Protein AF-A0A3B1IEX0-F1 (afdb_monomer)

Nearest PDB structures (foldseek):
  1eh8-assembly1_A  TM=8.949E-01  e=1.429E-18  Homo sapiens
  1eh6-assembly1_A  TM=8.979E-01  e=2.299E-18  Homo sapiens
  1qnt-assembly1_A  TM=9.014E-01  e=2.965E-17  Homo sapiens
  1yfh-assembly3_B  TM=9.107E-01  e=7.679E-17  Homo sapiens
  3kzz-assembly1_A  TM=9.268E-01  e=7.358E-16  Homo sapiens

Foldseek 3Di:
DDDDDDDDDDDDDDDDDDDDDDDDDPDDDQQWDWDWDDDPPFGKTWTWDQAPQAIWIWIDGLQATAATDHDPDDDPDDRDGDDPVPDHPLVVLVNVLVVQCRVAVPRNVVGDHRHYDHPVLVDPDLLNLLLVLQLPPAGQLAADELQRSCVSSPHSPCSVVSVVSLQVPRYDPSSPSLRYDHPVRHSDADNNRPCSVVSVVRNVSSVDDD

pLDDT: mean 78.56, std 24.95, range [24.88, 98.44]

Structure (mmCIF, N/CA/C/O backbone):
data_AF-A0A3B1IEX0-F1
#
_entry.id   AF-A0A3B1IEX0-F1
#
loop_
_atom_site.group_PDB
_atom_site.id
_atom_site.type_symbol
_atom_site.label_atom_id
_atom_site.label_alt_id
_atom_site.label_comp_id
_atom_site.label_asym_id
_atom_site.label_entity_id
_atom_site.label_seq_id
_atom_site.pdbx_PDB_ins_code
_atom_site.Cartn_x
_atom_site.Cartn_y
_atom_site.Cartn_z
_atom_site.occupancy
_atom_site.B_iso_or_equiv
_atom_site.auth_seq_id
_atom_site.auth_comp_id
_atom_site.auth_asym_id
_atom_site.auth_atom_id
_atom_site.pdbx_PDB_model_num
ATOM 1 N N . MET A 1 1 ? 23.930 23.375 29.263 1.00 31.75 1 MET A N 1
ATOM 2 C CA . MET A 1 1 ? 22.887 23.281 28.221 1.00 31.75 1 MET A CA 1
ATOM 3 C C . MET A 1 1 ? 22.389 21.846 28.199 1.00 31.75 1 MET A C 1
ATOM 5 O O . MET A 1 1 ? 23.217 20.955 28.101 1.00 31.75 1 MET A O 1
ATOM 9 N N . LEU A 1 2 ? 21.082 21.706 28.449 1.00 28.50 2 LEU A N 1
ATOM 10 C CA . LEU A 1 2 ? 20.190 20.539 28.593 1.00 28.50 2 LEU A CA 1
ATOM 11 C C . LEU A 1 2 ? 20.786 19.145 28.293 1.00 28.50 2 LEU A C 1
ATOM 13 O O . LEU A 1 2 ? 21.243 18.902 27.186 1.00 28.50 2 LEU A O 1
ATOM 17 N N . ALA A 1 3 ? 20.916 18.235 29.266 1.00 27.12 3 ALA A N 1
ATOM 18 C CA . ALA A 1 3 ? 19.904 17.511 30.068 1.00 27.12 3 ALA A CA 1
ATOM 19 C C . ALA A 1 3 ? 19.643 16.100 29.499 1.00 27.12 3 ALA A C 1
ATOM 21 O O . ALA A 1 3 ? 18.707 15.864 28.743 1.00 27.12 3 ALA A O 1
ATOM 22 N N . ALA A 1 4 ? 20.504 15.162 29.904 1.00 29.94 4 ALA A N 1
ATOM 23 C CA . ALA A 1 4 ? 20.232 13.732 29.884 1.00 29.94 4 ALA A CA 1
ATOM 24 C C . ALA A 1 4 ? 19.231 13.412 31.005 1.00 29.94 4 ALA A C 1
ATOM 26 O O . ALA A 1 4 ? 19.490 13.739 32.163 1.00 29.94 4 ALA A O 1
ATOM 27 N N . LEU A 1 5 ? 18.103 12.783 30.677 1.00 28.78 5 LEU A N 1
ATOM 28 C CA . LEU A 1 5 ? 17.151 12.285 31.669 1.00 28.78 5 LEU A CA 1
ATOM 29 C C . LEU A 1 5 ? 17.136 10.758 31.626 1.00 28.78 5 LEU A C 1
ATOM 31 O O . LEU A 1 5 ? 16.578 10.121 30.737 1.00 28.78 5 LEU A O 1
ATOM 35 N N . VAL A 1 6 ? 17.841 10.213 32.612 1.00 27.33 6 VAL A N 1
ATOM 36 C CA . VAL A 1 6 ? 17.872 8.816 33.030 1.00 27.33 6 VAL A CA 1
ATOM 37 C C . VAL A 1 6 ? 16.499 8.451 33.601 1.00 27.33 6 VAL A C 1
ATOM 39 O O . VAL A 1 6 ? 15.992 9.132 34.489 1.00 27.33 6 VAL A O 1
ATOM 42 N N . CYS A 1 7 ? 15.900 7.370 33.100 1.00 24.88 7 CYS A N 1
ATOM 43 C CA . CYS A 1 7 ? 14.687 6.777 33.660 1.00 24.88 7 CYS A CA 1
ATOM 44 C C . CYS A 1 7 ? 15.033 5.975 34.923 1.00 24.88 7 CYS A C 1
ATOM 46 O O . CYS A 1 7 ? 15.632 4.905 34.835 1.00 24.88 7 CYS A O 1
ATOM 48 N N . GLN A 1 8 ? 14.628 6.466 36.094 1.00 30.34 8 GLN A N 1
ATOM 49 C CA . GLN A 1 8 ? 14.657 5.718 37.351 1.00 30.34 8 GLN A CA 1
ATOM 50 C C . GLN A 1 8 ? 13.454 6.134 38.202 1.00 30.34 8 GLN A C 1
ATOM 52 O O . GLN A 1 8 ? 13.322 7.325 38.440 1.00 30.34 8 GLN A O 1
ATOM 57 N N . PHE A 1 9 ? 12.614 5.176 38.629 1.00 28.66 9 PHE A N 1
ATOM 58 C CA . PHE A 1 9 ? 11.658 5.185 39.770 1.00 28.66 9 PHE A CA 1
ATOM 59 C C . PHE A 1 9 ? 10.590 4.085 39.516 1.00 28.66 9 PHE A C 1
ATOM 61 O O . PHE A 1 9 ? 10.244 3.871 38.363 1.00 28.66 9 PHE A O 1
ATOM 68 N N . LEU A 1 10 ? 10.002 3.311 40.443 1.00 30.64 10 LEU A N 1
ATOM 69 C CA . LEU A 1 10 ? 10.135 3.003 41.878 1.00 30.64 10 LEU A CA 1
ATOM 70 C C . LEU A 1 10 ? 9.585 1.575 42.096 1.00 30.64 10 LEU A C 1
ATOM 72 O O . LEU A 1 10 ? 8.762 1.096 41.322 1.00 30.64 10 LEU A O 1
ATOM 76 N N . LYS A 1 11 ? 10.028 0.921 43.176 1.00 29.75 11 LYS A N 1
ATOM 77 C CA . LYS A 1 11 ? 9.471 -0.331 43.720 1.00 29.75 11 LYS A CA 1
ATOM 78 C C . LYS A 1 11 ? 8.223 -0.056 44.574 1.00 29.75 11 LYS A C 1
ATOM 80 O O . LYS A 1 11 ? 8.169 1.002 45.197 1.00 29.75 11 LYS A O 1
ATOM 85 N N . ASN A 1 12 ? 7.351 -1.073 44.655 1.00 27.05 12 ASN A N 1
ATOM 86 C CA . ASN A 1 12 ? 6.306 -1.414 45.656 1.00 27.05 12 ASN A CA 1
ATOM 87 C C . ASN A 1 12 ? 4.942 -1.604 44.959 1.00 27.05 12 ASN A C 1
ATOM 89 O O . ASN A 1 12 ? 4.593 -0.770 44.137 1.00 27.05 12 ASN A O 1
ATOM 93 N N . THR A 1 13 ? 4.090 -2.610 45.185 1.00 29.64 13 THR A N 1
ATOM 94 C CA . THR A 1 13 ? 4.026 -3.827 46.027 1.00 29.64 13 THR A CA 1
ATOM 95 C C . THR A 1 13 ? 2.806 -4.648 45.539 1.00 29.64 13 THR A C 1
ATOM 97 O O . THR A 1 13 ? 1.916 -4.095 44.898 1.00 29.64 13 THR A O 1
ATOM 100 N N . ASP A 1 14 ? 2.803 -5.944 45.857 1.00 28.66 14 ASP A N 1
ATOM 101 C CA . ASP A 1 14 ? 1.796 -7.016 45.696 1.00 28.66 14 ASP A CA 1
ATOM 102 C C . ASP A 1 14 ? 0.290 -6.676 45.600 1.00 28.66 14 ASP A C 1
ATOM 104 O O . ASP A 1 14 ? -0.224 -5.861 46.360 1.00 28.66 14 ASP A O 1
ATOM 108 N N . HIS A 1 15 ? -0.458 -7.423 44.767 1.00 29.58 15 HIS A N 1
ATOM 109 C CA . HIS A 1 15 ? -1.357 -8.510 45.213 1.00 29.58 15 HIS A CA 1
ATOM 110 C C . HIS A 1 15 ? -2.166 -9.155 44.058 1.00 29.58 15 HIS A C 1
ATOM 112 O O . HIS A 1 15 ? -2.434 -8.582 43.009 1.00 29.58 15 HIS A O 1
ATOM 118 N N . THR A 1 16 ? -2.510 -10.413 44.318 1.00 29.70 16 THR A N 1
ATOM 119 C CA . THR A 1 16 ? -3.162 -11.491 43.553 1.00 29.70 16 THR A CA 1
ATOM 120 C C . THR A 1 16 ? -4.635 -11.300 43.136 1.00 29.70 16 THR A C 1
ATOM 122 O O . THR A 1 16 ? -5.356 -10.590 43.826 1.00 29.70 16 THR A O 1
ATOM 125 N N . LEU A 1 17 ? -5.074 -12.125 42.153 1.00 27.66 17 LEU A N 1
ATOM 126 C CA . LEU A 1 17 ? -6.422 -12.713 41.856 1.00 27.66 17 LEU A CA 1
ATOM 127 C C . LEU A 1 17 ? -6.921 -12.364 40.432 1.00 27.66 17 LEU A C 1
ATOM 129 O O . LEU A 1 17 ? -7.027 -11.201 40.081 1.00 27.66 17 LEU A O 1
ATOM 133 N N . SER A 1 18 ? -7.053 -13.304 39.485 1.00 25.72 18 SER A N 1
ATOM 134 C CA . SER A 1 18 ? -7.977 -14.455 39.330 1.00 25.72 18 SER A CA 1
ATOM 135 C C . SER A 1 18 ? -9.178 -14.168 38.403 1.00 25.72 18 SER A C 1
ATOM 137 O O . SER A 1 18 ? -10.133 -13.501 38.775 1.00 25.72 18 SER A O 1
ATOM 139 N N . SER A 1 19 ? -9.089 -14.776 37.214 1.00 30.00 19 SER A N 1
ATOM 140 C CA . SER A 1 19 ? -10.105 -15.429 36.365 1.00 30.00 19 SER A CA 1
ATOM 141 C C . SER A 1 19 ? -11.381 -14.725 35.844 1.00 30.00 19 SER A C 1
ATOM 143 O O . SER A 1 19 ? -12.201 -14.177 36.574 1.00 30.00 19 SER A O 1
ATOM 145 N N . SER A 1 20 ? -11.613 -15.027 34.557 1.00 31.25 20 SER A N 1
ATOM 146 C CA . SER A 1 20 ? -12.881 -15.143 33.814 1.00 31.25 20 SER A CA 1
ATOM 147 C C . SER A 1 20 ? -13.538 -13.863 33.279 1.00 31.25 20 SER A C 1
ATOM 149 O O . SER A 1 20 ? -13.978 -13.003 34.035 1.00 31.25 20 SER A O 1
ATOM 151 N N . ARG A 1 21 ? -13.664 -13.786 31.942 1.00 29.80 21 ARG A N 1
ATOM 152 C CA . ARG A 1 21 ? -14.764 -13.120 31.219 1.00 29.80 21 ARG A CA 1
ATOM 153 C C . ARG A 1 21 ? -14.783 -13.540 29.742 1.00 29.80 21 ARG A C 1
ATOM 155 O O . ARG A 1 21 ? -13.765 -13.531 29.060 1.00 29.80 21 ARG A O 1
ATOM 162 N N . SER A 1 22 ? -15.969 -13.942 29.306 1.00 30.00 22 SER A N 1
ATOM 163 C CA . SER A 1 22 ? -16.414 -14.239 27.939 1.00 30.00 22 SER A CA 1
ATOM 164 C C . SER A 1 22 ? -16.315 -13.024 26.993 1.00 30.00 22 SER A C 1
ATOM 166 O O . SER A 1 22 ? -16.325 -11.892 27.482 1.00 30.00 22 SER A O 1
ATOM 168 N N . PRO A 1 23 ? -16.275 -13.214 25.657 1.00 32.56 23 PRO A N 1
ATOM 169 C CA . PRO A 1 23 ? -16.098 -12.114 24.709 1.00 32.56 23 PRO A CA 1
ATOM 170 C C . PRO A 1 23 ? -17.397 -11.314 24.515 1.00 32.56 23 PRO A C 1
ATOM 172 O O . PRO A 1 23 ? -18.461 -11.884 24.280 1.00 32.56 23 PRO A O 1
ATOM 175 N N . LEU A 1 24 ? -17.295 -9.986 24.605 1.00 32.41 24 LEU A N 1
ATOM 176 C CA . LEU A 1 24 ? -18.340 -9.014 24.262 1.00 32.41 24 LEU A CA 1
ATOM 177 C C . LEU A 1 24 ? -17.936 -8.231 22.992 1.00 32.41 24 LEU A C 1
ATOM 179 O O . LEU A 1 24 ? -16.750 -8.204 22.656 1.00 32.41 24 LEU A O 1
ATOM 183 N N . PRO A 1 25 ? -18.904 -7.653 22.251 1.00 33.12 25 PRO A N 1
ATOM 184 C CA . PRO A 1 25 ? -18.727 -7.224 20.864 1.00 33.12 25 PRO A CA 1
ATOM 185 C C . PRO A 1 25 ? -17.846 -5.974 20.717 1.00 33.12 25 PRO A C 1
ATOM 187 O O . PRO A 1 25 ? -17.767 -5.134 21.610 1.00 33.12 25 PRO A O 1
ATOM 190 N N . TYR A 1 26 ? -17.199 -5.868 19.553 1.00 38.94 26 TYR A N 1
ATOM 191 C CA . TYR A 1 26 ? -16.315 -4.785 19.106 1.00 38.94 26 TYR A CA 1
ATOM 192 C C . TYR A 1 26 ? -17.008 -3.405 19.102 1.00 38.94 26 TYR A C 1
ATOM 194 O O . TYR A 1 26 ? -17.411 -2.896 18.063 1.00 38.94 26 TYR A O 1
ATOM 202 N N . THR A 1 27 ? -17.112 -2.769 20.264 1.00 34.06 27 THR A N 1
ATOM 203 C CA . THR A 1 27 ? -17.303 -1.318 20.408 1.00 34.06 27 THR A CA 1
ATOM 204 C C . THR A 1 27 ? -16.508 -0.857 21.626 1.00 34.06 27 THR A C 1
ATOM 206 O O . THR A 1 27 ? -17.061 -0.607 22.694 1.00 34.06 27 THR A O 1
ATOM 209 N N . SER A 1 28 ? -15.183 -0.806 21.500 1.00 35.88 28 SER A N 1
ATOM 210 C CA . SER A 1 28 ? -14.316 -0.197 22.509 1.00 35.88 28 SER A CA 1
ATOM 211 C C . SER A 1 28 ? -13.626 0.991 21.865 1.00 35.88 28 SER A C 1
ATOM 213 O O . SER A 1 28 ? -12.847 0.819 20.932 1.00 35.88 28 SER A O 1
ATOM 215 N N . VAL A 1 29 ? -13.938 2.183 22.369 1.00 37.53 29 VAL A N 1
ATOM 216 C CA . VAL A 1 29 ? -13.236 3.437 22.083 1.00 37.53 29 VAL A CA 1
ATOM 217 C C . VAL A 1 29 ? -11.733 3.173 22.203 1.00 37.53 29 VAL A C 1
ATOM 219 O O . VAL A 1 29 ? -11.269 2.671 23.229 1.00 37.53 29 VAL A O 1
ATOM 222 N N . ALA A 1 30 ? -10.990 3.401 21.119 1.00 39.12 30 ALA A N 1
ATOM 223 C CA . ALA A 1 30 ? -9.555 3.167 21.087 1.00 39.12 30 ALA A CA 1
ATOM 224 C C . ALA A 1 30 ? -8.882 4.178 22.021 1.00 39.12 30 ALA A C 1
ATOM 226 O O . ALA A 1 30 ? -8.871 5.370 21.744 1.00 39.12 30 ALA A O 1
ATOM 227 N N . CYS A 1 31 ? -8.344 3.712 23.145 1.00 36.91 31 CYS A N 1
ATOM 228 C CA . CYS A 1 31 ? -7.490 4.537 23.985 1.00 36.91 31 CYS A CA 1
ATOM 229 C C . CYS A 1 31 ? -6.143 4.680 23.261 1.00 36.91 31 CYS A C 1
ATOM 231 O O . CYS A 1 31 ? -5.366 3.726 23.195 1.00 36.91 31 CYS A O 1
ATOM 233 N N . VAL A 1 32 ? -5.916 5.833 22.632 1.00 49.34 32 VAL A N 1
ATOM 234 C CA . VAL A 1 32 ? -4.711 6.100 21.844 1.00 49.34 32 VAL A CA 1
ATOM 235 C C . VAL A 1 32 ? -3.578 6.504 22.787 1.00 49.34 32 VAL A C 1
ATOM 237 O O . VAL A 1 32 ? -3.646 7.531 23.450 1.00 49.34 32 VAL A O 1
ATOM 240 N N . CYS A 1 33 ? -2.523 5.692 22.856 1.00 50.81 33 CYS A N 1
ATOM 241 C CA . CYS A 1 33 ? -1.266 6.083 23.492 1.00 50.81 33 CYS A CA 1
ATOM 242 C C . CYS A 1 33 ? -0.388 6.756 22.434 1.00 50.81 33 CYS A C 1
ATOM 244 O O . CYS A 1 33 ? 0.003 6.098 21.471 1.00 50.81 33 CYS A O 1
ATOM 246 N N . VAL A 1 34 ? -0.068 8.039 22.616 1.00 57.69 34 VAL A N 1
ATOM 247 C CA . VAL A 1 34 ? 0.797 8.799 21.704 1.00 57.69 34 VAL A CA 1
ATOM 248 C C . VAL A 1 34 ? 2.226 8.817 22.236 1.00 57.69 34 VAL A C 1
ATOM 250 O O . VAL A 1 34 ? 2.502 9.409 23.277 1.00 57.69 34 VAL A O 1
ATOM 253 N N . CYS A 1 35 ? 3.158 8.186 21.522 1.00 63.69 35 CYS A N 1
ATOM 254 C CA . CYS A 1 35 ? 4.591 8.378 21.767 1.00 63.69 35 CYS A CA 1
ATOM 255 C C . CYS A 1 35 ? 5.113 9.498 20.866 1.00 63.69 35 CYS A C 1
ATOM 257 O O . CYS A 1 35 ? 4.786 9.505 19.682 1.00 63.69 35 CYS A O 1
ATOM 259 N N . VAL A 1 36 ? 5.930 10.408 21.406 1.00 59.09 36 VAL A N 1
ATOM 260 C CA . VAL A 1 36 ? 6.551 11.492 20.635 1.00 59.09 36 VAL A CA 1
ATOM 261 C C . VAL A 1 36 ? 8.046 11.229 20.455 1.00 59.09 36 VAL A C 1
ATOM 263 O O . VAL A 1 36 ? 8.768 11.060 21.436 1.00 59.09 36 VAL A O 1
ATOM 266 N N . CYS A 1 37 ? 8.520 11.214 19.210 1.00 58.62 37 CYS A N 1
ATOM 267 C CA . CYS A 1 37 ? 9.934 11.073 18.853 1.00 58.62 37 CYS A CA 1
ATOM 268 C C . CYS A 1 37 ? 10.366 12.220 17.929 1.00 58.62 37 CYS A C 1
ATOM 270 O O . CYS A 1 37 ? 9.625 12.615 17.034 1.00 58.62 37 CYS A O 1
ATOM 272 N N . VAL A 1 38 ? 11.581 12.741 18.109 1.00 55.16 38 VAL A N 1
ATOM 273 C CA . VAL A 1 38 ? 12.128 13.805 17.253 1.00 55.16 38 VAL A CA 1
ATOM 274 C C . VAL A 1 38 ? 13.145 13.198 16.291 1.00 55.16 38 VAL A C 1
ATOM 276 O O . VAL A 1 38 ? 14.195 12.720 16.717 1.00 55.16 38 VAL A O 1
ATOM 279 N N . SER A 1 39 ? 12.849 13.223 14.991 1.00 60.53 39 SER A N 1
ATOM 280 C CA . SER A 1 39 ? 13.801 12.867 13.931 1.00 60.53 39 SER A CA 1
ATOM 281 C C . SER A 1 39 ? 13.998 14.0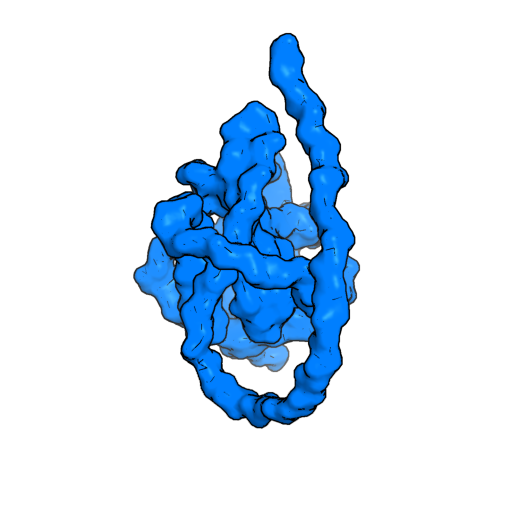72 13.019 1.00 60.53 39 SER A C 1
ATOM 283 O O . SER A 1 39 ? 13.021 14.486 12.406 1.00 60.53 39 SER A O 1
ATOM 285 N N . SER A 1 40 ? 15.226 14.608 12.988 1.00 65.06 40 SER A N 1
ATOM 286 C CA . SER A 1 40 ? 15.811 15.751 12.240 1.00 65.06 40 SER A CA 1
ATOM 287 C C . SER A 1 40 ? 14.947 16.959 11.812 1.00 65.06 40 SER A C 1
ATOM 289 O O . SER A 1 40 ? 15.457 18.066 11.896 1.00 65.06 40 SER A O 1
ATOM 291 N N . GLU A 1 41 ? 13.683 16.816 11.407 1.00 76.44 41 GLU A N 1
ATOM 292 C CA . GLU A 1 41 ? 12.761 17.903 11.020 1.00 76.44 41 GLU A CA 1
ATOM 293 C C . GLU A 1 41 ? 11.274 17.614 11.334 1.00 76.44 41 GLU A C 1
ATOM 295 O O . GLU A 1 41 ? 10.395 18.360 10.907 1.00 76.44 41 GLU A O 1
ATOM 300 N N . CYS A 1 42 ? 10.954 16.520 12.033 1.00 85.12 42 CYS A N 1
ATOM 301 C CA . CYS A 1 42 ? 9.577 16.125 12.347 1.00 85.12 42 CYS A CA 1
ATOM 302 C C . CYS A 1 42 ? 9.411 15.780 13.825 1.00 85.12 42 CYS A C 1
ATOM 304 O O . CYS A 1 42 ? 10.240 15.072 14.408 1.00 85.12 42 CYS A O 1
ATOM 306 N N . VAL A 1 43 ? 8.294 16.233 14.397 1.00 86.94 43 VAL A N 1
ATOM 307 C CA . VAL A 1 43 ? 7.788 15.756 15.686 1.00 86.94 43 VAL A CA 1
ATOM 308 C C . VAL A 1 43 ? 6.848 14.595 15.390 1.00 86.94 43 VAL A C 1
ATOM 310 O O . VAL A 1 43 ? 5.682 14.788 15.042 1.00 86.94 43 VAL A O 1
ATOM 313 N N . LEU A 1 44 ? 7.396 13.384 15.453 1.00 87.25 44 LEU A N 1
ATOM 314 C CA . LEU A 1 44 ? 6.652 12.172 15.150 1.00 87.25 44 LEU A CA 1
ATOM 315 C C . LEU A 1 44 ? 5.784 11.782 16.328 1.00 87.25 44 LEU A C 1
ATOM 317 O O . LEU A 1 44 ? 6.278 11.672 17.445 1.00 87.25 44 LEU A O 1
ATOM 321 N N . GLN A 1 45 ? 4.524 11.505 16.046 1.00 89.69 45 GLN A N 1
ATOM 322 C CA . GLN A 1 45 ? 3.601 10.822 16.928 1.00 89.69 45 GLN A CA 1
ATOM 323 C C . GLN A 1 45 ? 3.429 9.379 16.471 1.00 89.69 45 GLN A C 1
ATOM 325 O O . GLN A 1 45 ? 3.393 9.111 15.270 1.00 89.69 45 GLN A O 1
ATOM 330 N N . CYS A 1 46 ? 3.295 8.459 17.422 1.00 89.00 46 CYS A N 1
ATOM 331 C CA . CYS A 1 46 ? 2.982 7.059 17.151 1.00 89.00 46 CYS A CA 1
ATOM 332 C C . CYS A 1 46 ? 1.643 6.676 17.774 1.00 89.00 46 CYS A C 1
ATOM 334 O O . CYS A 1 46 ? 1.400 7.020 18.925 1.00 89.00 46 CYS A O 1
ATOM 336 N N . VAL A 1 47 ? 0.813 5.940 17.035 1.00 88.62 47 VAL A N 1
ATOM 337 C CA . VAL A 1 47 ? -0.521 5.498 17.454 1.00 88.62 47 VAL A CA 1
ATOM 338 C C . VAL A 1 47 ? -0.680 4.002 17.162 1.00 88.62 47 VAL A C 1
ATOM 340 O O . VAL A 1 47 ? -0.601 3.612 15.993 1.00 88.62 47 VAL A O 1
ATOM 343 N N . PRO A 1 48 ? -0.926 3.153 18.176 1.00 90.94 48 PRO A N 1
ATOM 344 C CA . PRO A 1 48 ? -1.312 1.767 17.953 1.00 90.94 48 PRO A CA 1
ATOM 345 C C . PRO A 1 48 ? -2.790 1.674 17.541 1.00 90.94 48 PRO A C 1
ATOM 347 O O . PRO A 1 48 ? -3.649 2.357 18.100 1.00 90.94 48 PRO A O 1
ATOM 350 N N . LEU A 1 49 ? -3.106 0.787 16.601 1.00 89.50 49 LEU A N 1
ATOM 351 C CA . LEU A 1 49 ? -4.467 0.507 16.145 1.00 89.50 49 LEU A CA 1
ATOM 352 C C . LEU A 1 49 ? -4.683 -1.003 16.014 1.00 89.50 49 LEU A C 1
ATOM 354 O O . LEU A 1 49 ? -4.021 -1.670 15.226 1.00 89.50 49 LEU A O 1
ATOM 358 N N . GLN A 1 50 ? -5.651 -1.546 16.749 1.00 91.06 50 GLN A N 1
ATOM 359 C CA . GLN A 1 50 ? -6.043 -2.950 16.604 1.00 91.06 50 GLN A CA 1
ATOM 360 C C . GLN A 1 50 ? -6.784 -3.176 15.282 1.00 91.06 50 GLN A C 1
ATOM 362 O O . GLN A 1 50 ? -7.637 -2.373 14.899 1.00 91.06 50 GLN A O 1
ATOM 367 N N . SER A 1 51 ? -6.488 -4.283 14.599 1.00 90.50 51 SER A N 1
ATOM 368 C CA . SER A 1 51 ? -7.114 -4.630 13.322 1.00 90.50 51 SER A CA 1
ATOM 369 C C . SER A 1 51 ? -7.259 -6.149 13.136 1.00 90.50 51 SER A C 1
ATOM 371 O O . SER A 1 51 ? -6.609 -6.921 13.846 1.00 90.50 51 SER A O 1
ATOM 373 N N . PRO A 1 52 ? -8.057 -6.610 12.152 1.00 92.38 52 PRO A N 1
ATOM 374 C CA . PRO A 1 52 ? -8.165 -8.032 11.816 1.00 92.38 52 PRO A CA 1
ATOM 375 C C . PRO A 1 52 ? -6.850 -8.708 11.392 1.00 92.38 52 PRO A C 1
ATOM 377 O O . PRO A 1 52 ? -6.776 -9.933 11.390 1.00 92.38 52 PRO A O 1
ATOM 380 N N . ILE A 1 53 ? -5.819 -7.935 11.030 1.00 92.25 53 ILE A N 1
ATOM 381 C CA . ILE A 1 53 ? -4.516 -8.449 10.573 1.00 92.25 53 ILE A CA 1
ATOM 382 C C . ILE A 1 53 ? -3.400 -8.285 11.617 1.00 92.25 53 ILE A C 1
ATOM 384 O O . ILE A 1 53 ? -2.221 -8.378 11.276 1.00 92.25 53 ILE A O 1
ATOM 388 N N . GLY A 1 54 ? -3.768 -8.033 12.875 1.00 89.50 54 GLY A N 1
ATOM 389 C CA . GLY A 1 54 ? -2.847 -7.733 13.970 1.00 89.50 54 GLY A CA 1
ATOM 390 C C . GLY A 1 54 ? -2.883 -6.262 14.376 1.00 89.50 54 GLY A C 1
ATOM 391 O O . GLY A 1 54 ? -3.737 -5.488 13.933 1.00 89.50 54 GLY A O 1
ATOM 392 N N . GLU A 1 55 ? -1.958 -5.870 15.241 1.00 91.94 55 GLU A N 1
ATOM 393 C CA . GLU A 1 55 ? -1.823 -4.476 15.645 1.00 91.94 55 GLU A CA 1
ATOM 394 C C . GLU A 1 55 ? -1.073 -3.693 14.558 1.00 91.94 55 GLU A C 1
ATOM 396 O O . GLU A 1 55 ? -0.096 -4.156 13.969 1.00 91.94 55 GLU A O 1
ATOM 401 N N . LEU A 1 56 ? -1.563 -2.496 14.259 1.00 93.25 56 LEU A N 1
ATOM 402 C CA . LEU A 1 56 ? -0.927 -1.548 13.362 1.00 93.25 56 LEU A CA 1
ATOM 403 C C . LEU A 1 56 ? -0.270 -0.460 14.202 1.00 93.25 56 LEU A C 1
ATOM 405 O O . LEU A 1 56 ? -0.942 0.247 14.943 1.00 93.25 56 LEU A O 1
ATOM 409 N N . GLN A 1 57 ? 1.036 -0.303 14.059 1.00 94.56 57 GLN A N 1
ATOM 410 C CA . GLN A 1 57 ? 1.792 0.803 14.629 1.00 94.56 57 GLN A CA 1
ATOM 411 C C . GLN A 1 57 ? 1.893 1.904 13.575 1.00 94.56 57 GLN A C 1
ATOM 413 O O . GLN A 1 57 ? 2.624 1.770 12.588 1.00 94.56 57 GLN A O 1
ATOM 418 N N . LEU A 1 58 ? 1.108 2.962 13.758 1.00 94.69 58 LEU A N 1
ATOM 419 C CA . LEU A 1 58 ? 1.076 4.128 12.882 1.00 94.69 58 LEU A CA 1
ATOM 4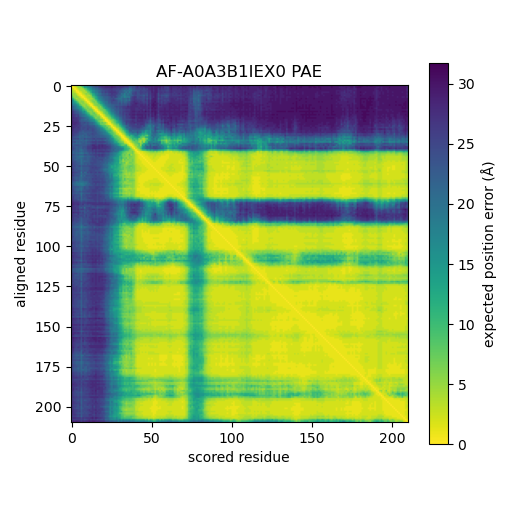20 C C . LEU A 1 58 ? 2.076 5.155 13.402 1.00 94.69 58 LEU A C 1
ATOM 422 O O . LEU A 1 58 ? 2.133 5.377 14.607 1.00 94.69 58 LEU A O 1
ATOM 426 N N . SER A 1 59 ? 2.825 5.814 12.521 1.00 94.50 59 SER A N 1
ATOM 427 C CA . SER A 1 59 ? 3.594 7.006 12.885 1.00 94.50 59 SER A CA 1
ATOM 428 C C . SER A 1 59 ? 3.403 8.126 11.874 1.00 94.50 59 SER A C 1
ATOM 430 O O . SER A 1 59 ? 3.191 7.864 10.687 1.00 94.50 59 SER A O 1
ATOM 432 N N . GLY A 1 60 ? 3.458 9.375 12.324 1.00 93.88 60 GLY A N 1
ATOM 433 C CA . GLY A 1 60 ? 3.228 10.545 11.481 1.00 93.88 60 GLY A CA 1
ATOM 434 C C . GLY A 1 60 ? 3.662 11.842 12.146 1.00 93.88 60 GLY A C 1
ATOM 435 O O . GLY A 1 60 ? 3.934 11.854 13.342 1.00 93.88 60 GLY A O 1
ATOM 436 N N . CYS A 1 61 ? 3.759 12.902 11.351 1.00 92.12 61 CYS A N 1
ATOM 437 C CA . CYS A 1 61 ? 3.939 14.276 11.813 1.00 92.12 61 CYS A CA 1
ATOM 438 C C . CYS A 1 61 ? 2.766 15.148 11.324 1.00 92.12 61 CYS A C 1
ATOM 440 O O . CYS A 1 61 ? 1.848 14.677 10.644 1.00 92.12 61 CYS A O 1
ATOM 442 N N . GLU A 1 62 ? 2.817 16.448 11.603 1.00 92.62 62 GLU A N 1
ATOM 443 C CA . GLU A 1 62 ? 1.832 17.427 11.143 1.00 92.62 62 GLU A CA 1
ATOM 444 C C . GLU A 1 62 ? 1.689 17.500 9.613 1.00 92.62 62 GLU A C 1
ATOM 446 O O . GLU A 1 62 ? 0.649 17.929 9.115 1.00 92.62 62 GLU A O 1
ATOM 451 N N . LYS A 1 63 ? 2.709 17.062 8.863 1.00 94.06 63 LYS A N 1
ATOM 452 C CA . LYS A 1 63 ? 2.709 17.042 7.393 1.00 94.06 63 LYS A CA 1
ATOM 453 C C . LYS A 1 63 ? 2.083 15.774 6.804 1.00 94.06 63 LYS A C 1
ATOM 455 O O . LYS A 1 63 ? 1.716 15.782 5.630 1.00 94.06 63 LYS A O 1
ATOM 460 N N . GLY A 1 64 ? 1.985 14.682 7.566 1.00 95.25 64 GLY A N 1
ATOM 461 C CA . GLY A 1 64 ? 1.470 13.415 7.048 1.00 95.25 64 GLY A CA 1
ATOM 462 C C . GLY A 1 64 ? 1.910 12.166 7.804 1.00 95.25 64 GLY A C 1
ATOM 463 O O . GLY A 1 64 ? 2.733 12.196 8.718 1.00 95.25 64 GLY A O 1
ATOM 464 N N . VAL A 1 65 ? 1.367 11.030 7.373 1.00 96.69 65 VAL A N 1
ATOM 465 C CA . VAL A 1 65 ? 1.721 9.693 7.861 1.00 96.69 65 VAL A CA 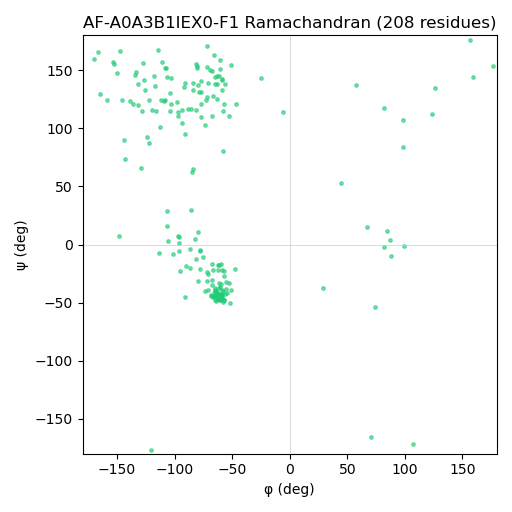1
ATOM 466 C C . VAL A 1 65 ? 3.107 9.312 7.343 1.00 96.69 65 VAL A C 1
ATOM 468 O O . VAL A 1 65 ? 3.358 9.337 6.138 1.00 96.69 65 VAL A O 1
ATOM 471 N N . HIS A 1 66 ? 3.989 8.915 8.255 1.00 95.69 66 HIS A N 1
ATOM 472 C CA . HIS A 1 66 ? 5.339 8.448 7.958 1.00 95.69 66 HIS A CA 1
ATOM 473 C C . HIS A 1 66 ? 5.391 6.939 7.750 1.00 95.69 66 HIS A C 1
ATOM 475 O O . HIS A 1 66 ? 6.057 6.478 6.819 1.00 95.69 66 HIS A O 1
ATOM 481 N N . SER A 1 67 ? 4.735 6.154 8.607 1.00 95.75 67 SER A N 1
ATOM 482 C CA . SER A 1 67 ? 4.768 4.697 8.484 1.00 95.75 67 SER A CA 1
ATOM 483 C C . SER A 1 67 ? 3.540 3.995 9.053 1.00 95.75 67 SER A C 1
ATOM 485 O O . SER A 1 67 ? 2.863 4.503 9.944 1.00 95.75 67 SER A O 1
ATOM 487 N N . ILE A 1 68 ? 3.284 2.797 8.527 1.00 96.06 68 ILE A N 1
ATOM 488 C CA . ILE A 1 68 ? 2.333 1.819 9.058 1.00 96.06 68 ILE A CA 1
ATOM 489 C C . ILE A 1 68 ? 3.089 0.500 9.180 1.00 96.06 68 ILE A C 1
ATOM 491 O O . ILE A 1 68 ? 3.512 -0.081 8.181 1.00 96.06 68 ILE A O 1
ATOM 495 N N . THR A 1 69 ? 3.268 0.012 10.400 1.00 94.38 69 THR A N 1
ATOM 496 C CA . THR A 1 69 ? 3.921 -1.279 10.645 1.00 94.38 69 THR A CA 1
ATOM 497 C C . THR A 1 69 ? 2.903 -2.265 11.184 1.00 94.38 69 THR A C 1
ATOM 499 O O . THR A 1 69 ? 2.262 -1.996 12.190 1.00 94.38 69 THR A O 1
ATOM 502 N N . ILE A 1 70 ? 2.762 -3.413 10.524 1.00 91.69 70 ILE A N 1
ATOM 503 C CA . ILE A 1 70 ? 1.918 -4.509 11.007 1.00 91.69 70 ILE A CA 1
ATOM 504 C C . ILE A 1 70 ? 2.758 -5.346 11.975 1.00 91.69 70 ILE A C 1
ATOM 506 O O . ILE A 1 70 ? 3.770 -5.926 11.565 1.00 91.69 70 ILE A O 1
ATOM 510 N N . THR A 1 71 ? 2.359 -5.406 13.242 1.00 84.44 71 THR A N 1
ATOM 511 C CA . THR A 1 71 ? 2.991 -6.228 14.276 1.00 84.44 71 THR A CA 1
ATOM 512 C C . THR A 1 71 ? 2.136 -7.464 14.553 1.00 84.44 71 THR A C 1
ATOM 514 O O . THR A 1 71 ? 0.925 -7.396 14.749 1.00 84.44 71 THR A O 1
ATOM 517 N N . THR A 1 72 ? 2.782 -8.631 14.554 1.00 69.38 72 THR A N 1
ATOM 518 C CA . THR A 1 72 ? 2.152 -9.915 14.910 1.00 69.38 72 THR A CA 1
ATOM 519 C C . THR A 1 72 ? 2.383 -10.292 16.375 1.00 69.38 72 THR A C 1
ATOM 521 O O . THR A 1 72 ? 1.967 -11.365 16.802 1.00 69.38 72 THR A O 1
ATOM 524 N N . ASP A 1 73 ? 3.070 -9.440 17.137 1.00 57.50 73 ASP A N 1
ATOM 525 C CA . ASP A 1 73 ? 3.324 -9.653 18.558 1.00 57.50 73 ASP A CA 1
ATOM 526 C C . ASP A 1 73 ? 2.133 -9.162 19.391 1.00 57.50 73 ASP A C 1
ATOM 528 O O . ASP A 1 73 ? 1.572 -8.098 19.138 1.00 57.50 73 ASP A O 1
ATOM 532 N N . THR A 1 74 ? 1.766 -9.922 20.426 1.00 42.28 74 THR A N 1
ATOM 533 C CA . THR A 1 74 ? 0.853 -9.462 21.484 1.00 42.28 74 THR A CA 1
ATOM 534 C C . THR A 1 74 ? 1.417 -8.214 22.180 1.00 42.28 74 THR A C 1
ATOM 536 O O . THR A 1 74 ? 2.624 -8.189 22.448 1.00 42.28 74 THR A O 1
ATOM 539 N N . PRO A 1 75 ? 0.585 -7.217 22.546 1.00 39.84 75 PRO A N 1
ATOM 540 C CA . PRO A 1 75 ? 1.060 -5.957 23.115 1.00 39.84 75 PRO A CA 1
ATOM 541 C C . PRO A 1 75 ? 1.889 -6.198 24.385 1.00 39.84 75 PRO A C 1
ATOM 543 O O . PRO A 1 75 ? 1.397 -6.773 25.354 1.00 39.84 75 PRO A O 1
ATOM 546 N N . LYS A 1 76 ? 3.154 -5.756 24.399 1.00 29.97 76 LYS A N 1
ATOM 547 C CA . LYS A 1 76 ? 4.023 -5.767 25.598 1.00 29.97 76 LYS A CA 1
ATOM 548 C C . LYS A 1 76 ? 4.065 -4.426 26.334 1.00 29.97 76 LYS A C 1
ATOM 550 O O . LYS A 1 76 ? 4.826 -4.273 27.284 1.00 29.97 76 LYS A O 1
ATOM 555 N N . HIS A 1 77 ? 3.236 -3.469 25.928 1.00 37.72 77 HIS A N 1
ATOM 556 C CA . HIS A 1 77 ? 3.155 -2.157 26.556 1.00 37.72 77 HIS A CA 1
ATOM 557 C C . HIS A 1 77 ? 1.730 -1.905 27.044 1.00 37.72 77 HIS A C 1
ATOM 559 O O . HIS A 1 77 ? 0.769 -2.030 26.288 1.00 37.72 77 HIS A O 1
ATOM 565 N N . SER A 1 78 ? 1.606 -1.601 28.338 1.00 31.16 78 SER A N 1
ATOM 566 C CA . SER A 1 78 ? 0.350 -1.200 28.964 1.00 31.16 78 SER A CA 1
ATOM 567 C C . SER A 1 78 ? -0.184 0.055 28.284 1.00 31.16 78 SER A C 1
ATOM 569 O O . SER A 1 78 ? 0.564 1.019 28.113 1.00 31.16 78 SER A O 1
ATOM 571 N N . ALA A 1 79 ? -1.473 0.050 27.950 1.00 32.34 79 ALA A N 1
ATOM 572 C CA . ALA A 1 79 ? -2.193 1.232 27.507 1.00 32.34 79 ALA A CA 1
ATOM 573 C C . ALA A 1 79 ? -2.007 2.364 28.532 1.00 32.34 79 ALA A C 1
ATOM 575 O O . ALA A 1 79 ? -2.496 2.280 29.658 1.00 32.34 79 ALA A O 1
ATOM 576 N N . VAL A 1 80 ? -1.267 3.402 28.149 1.00 33.81 80 VAL A N 1
ATOM 577 C CA . VAL A 1 80 ? -1.264 4.688 28.843 1.00 33.81 80 VAL A CA 1
ATOM 578 C C . VAL A 1 80 ? -2.206 5.593 28.060 1.00 33.81 80 VAL A C 1
ATOM 580 O O . VAL A 1 80 ? -2.050 5.767 26.855 1.00 33.81 80 VAL A O 1
ATOM 583 N N . SER A 1 81 ? -3.219 6.122 28.738 1.00 35.56 81 SER A N 1
ATOM 584 C CA . SER A 1 81 ? -4.218 7.013 28.159 1.00 35.56 81 SER A CA 1
ATOM 585 C C . SER A 1 81 ? -3.653 8.421 27.981 1.00 35.56 81 SER A C 1
ATOM 587 O O . SER A 1 81 ? -3.321 9.068 28.977 1.00 35.56 81 SER A O 1
ATOM 589 N N . CYS A 1 82 ? -3.627 8.942 26.757 1.00 33.69 82 CYS A N 1
ATOM 590 C CA . CYS A 1 82 ? -3.701 10.384 26.536 1.00 33.69 82 CYS A CA 1
ATOM 591 C C . CYS A 1 82 ? -4.969 10.707 25.736 1.00 33.69 82 CYS A C 1
ATOM 593 O O . CYS A 1 82 ? -5.471 9.892 24.967 1.00 33.69 82 CYS A O 1
ATOM 595 N N . ALA A 1 83 ? -5.568 11.857 26.044 1.00 39.97 83 ALA A N 1
ATOM 596 C CA . ALA A 1 83 ? -6.857 12.271 25.511 1.00 39.97 83 ALA A CA 1
ATOM 597 C C . ALA A 1 83 ? -6.816 12.416 23.977 1.00 39.97 83 ALA A C 1
ATOM 599 O O . ALA A 1 83 ? -5.823 12.896 23.432 1.00 39.97 83 ALA A O 1
ATOM 600 N N . ASP A 1 84 ? -7.925 12.073 23.309 1.00 52.69 84 ASP A N 1
ATOM 601 C CA . ASP A 1 84 ? -8.138 12.145 21.847 1.00 52.69 84 ASP A CA 1
ATOM 602 C C . ASP A 1 84 ? -7.707 13.475 21.187 1.00 52.69 84 ASP A C 1
ATOM 604 O O . ASP A 1 84 ? -7.476 13.533 19.978 1.00 52.69 84 ASP A O 1
ATOM 608 N N . SER A 1 85 ? -7.594 14.556 21.964 1.00 54.19 85 SER A N 1
ATOM 609 C CA . SER A 1 85 ? -7.308 15.913 21.494 1.00 54.19 85 SER A CA 1
ATOM 610 C C . SER A 1 85 ? -5.856 16.188 21.089 1.00 54.19 85 SER A C 1
ATOM 612 O O . SER A 1 85 ? -5.614 17.246 20.518 1.00 54.19 85 SER A O 1
ATOM 614 N N . ASP A 1 86 ? -4.901 15.298 21.380 1.00 74.06 86 ASP A N 1
ATOM 615 C CA . ASP A 1 86 ? -3.465 15.570 21.157 1.00 74.06 86 ASP A CA 1
ATOM 616 C C . ASP A 1 86 ? -2.868 14.830 19.943 1.00 74.06 86 ASP A C 1
ATOM 618 O O . ASP A 1 86 ? -1.674 14.928 19.669 1.00 74.06 86 ASP A O 1
ATOM 622 N N . VAL A 1 87 ? -3.683 14.080 19.191 1.00 81.31 87 VAL A N 1
ATOM 623 C CA . VAL A 1 87 ? -3.237 13.369 17.981 1.00 81.31 87 VAL A CA 1
ATOM 624 C C . VAL A 1 87 ? -3.267 14.305 16.770 1.00 81.31 87 VAL A C 1
ATOM 626 O O . VAL A 1 87 ? -4.264 14.973 16.504 1.00 81.31 87 VAL A O 1
ATOM 629 N N . GLN A 1 88 ? -2.194 14.313 15.984 1.00 87.12 88 GLN A N 1
ATOM 630 C CA . GLN A 1 88 ? -2.091 15.075 14.745 1.00 87.12 88 GLN A CA 1
ATOM 631 C C . GLN A 1 88 ? -3.175 14.675 13.740 1.00 87.12 88 GLN A C 1
ATOM 633 O O . GLN A 1 88 ? -3.496 13.497 13.555 1.00 87.12 88 GLN A O 1
ATOM 638 N N . VAL A 1 89 ? -3.686 15.677 13.024 1.00 92.06 89 VAL A N 1
ATOM 639 C CA . VAL A 1 89 ? -4.829 15.540 12.110 1.00 92.06 89 VAL A CA 1
ATOM 640 C C . VAL A 1 89 ? -4.631 14.456 11.044 1.00 92.06 89 VAL A C 1
ATOM 642 O O . VAL A 1 89 ? -5.559 13.708 10.742 1.00 92.06 89 VAL A O 1
ATOM 645 N N . GLU A 1 90 ? -3.422 14.311 10.497 1.00 94.69 90 GLU A N 1
ATOM 646 C CA . GLU A 1 90 ? -3.142 13.304 9.467 1.00 94.69 90 GLU A CA 1
ATOM 647 C C . GLU A 1 90 ? -3.119 11.875 10.029 1.00 94.69 90 GLU A C 1
ATOM 649 O O . GLU A 1 90 ? -3.566 10.939 9.362 1.00 94.69 90 GLU A O 1
ATOM 654 N N . LEU A 1 91 ? -2.703 11.693 11.286 1.00 92.88 91 LEU A N 1
ATOM 655 C CA . LEU A 1 91 ? -2.817 10.404 11.972 1.00 92.88 91 LEU A CA 1
ATOM 656 C C . LEU A 1 91 ? -4.270 10.071 12.316 1.00 92.88 91 LEU A C 1
ATOM 658 O O . LEU A 1 91 ? -4.684 8.930 12.121 1.00 92.88 91 LEU A O 1
ATOM 662 N N . GLN A 1 92 ? -5.071 11.050 12.743 1.00 92.31 92 GLN A N 1
ATOM 663 C CA . GLN A 1 92 ? -6.508 10.849 12.975 1.00 92.31 92 GLN A CA 1
ATOM 664 C C . GLN A 1 92 ? -7.240 10.436 11.687 1.00 92.31 92 GLN A C 1
ATOM 666 O O . GLN A 1 92 ? -8.044 9.496 11.695 1.00 92.31 92 GLN A O 1
ATOM 671 N N . LYS A 1 93 ? -6.923 11.085 10.556 1.00 94.44 93 LYS A N 1
ATOM 672 C CA . LYS A 1 93 ? -7.421 10.688 9.229 1.00 94.44 93 LYS A CA 1
ATOM 673 C C . LYS A 1 93 ? -6.998 9.265 8.878 1.00 94.44 93 LYS A C 1
ATOM 675 O O . LYS A 1 93 ? -7.827 8.490 8.415 1.00 94.44 93 LYS A O 1
ATOM 680 N N . CYS A 1 94 ? -5.741 8.903 9.133 1.00 95.44 94 CYS A N 1
ATOM 681 C CA . CYS A 1 94 ? -5.227 7.555 8.892 1.00 95.44 94 CYS A CA 1
ATOM 682 C C . CYS A 1 94 ? -5.972 6.490 9.706 1.00 95.44 94 CYS A C 1
ATOM 684 O O . CYS A 1 94 ? -6.426 5.497 9.141 1.00 95.44 94 CYS A O 1
ATOM 686 N N . VAL A 1 95 ? -6.168 6.723 11.008 1.00 93.94 95 VAL A N 1
ATOM 687 C CA . VAL A 1 95 ? -6.945 5.831 11.883 1.00 93.94 95 VAL A CA 1
ATOM 688 C C . VAL A 1 95 ? -8.365 5.659 11.349 1.00 93.94 95 VAL A C 1
ATOM 690 O O . VAL A 1 95 ? -8.814 4.529 11.163 1.00 93.94 95 VAL A O 1
ATOM 693 N N . SER A 1 96 ? -9.042 6.765 11.036 1.00 92.25 96 SER A N 1
ATOM 694 C CA . SER A 1 96 ? -10.415 6.748 10.514 1.00 92.25 96 SER A CA 1
ATOM 695 C C . SER A 1 96 ? -10.508 6.003 9.179 1.00 92.25 96 SER A C 1
ATOM 697 O O . SER A 1 96 ? -11.412 5.190 8.968 1.00 92.25 96 SER A O 1
ATOM 699 N N . TRP A 1 97 ? -9.544 6.236 8.285 1.00 94.88 97 TRP A N 1
ATOM 700 C CA . TRP A 1 97 ? -9.449 5.558 6.996 1.00 94.88 97 TRP A CA 1
ATOM 701 C C . TRP A 1 97 ? -9.264 4.047 7.170 1.00 94.88 97 TRP A C 1
ATOM 703 O O . TRP A 1 97 ? -9.993 3.271 6.556 1.00 94.88 97 TRP A O 1
ATOM 713 N N . LEU A 1 98 ? -8.350 3.619 8.049 1.00 94.94 98 LEU A N 1
ATOM 714 C CA . LEU A 1 98 ? -8.073 2.204 8.320 1.00 94.94 98 LEU A CA 1
ATOM 715 C C . LEU A 1 98 ? -9.268 1.501 8.969 1.00 94.94 98 LEU A C 1
ATOM 717 O O . LEU A 1 98 ? -9.638 0.406 8.551 1.00 94.94 98 LEU A O 1
ATOM 721 N N . GLN A 1 99 ? -9.907 2.130 9.956 1.00 92.88 99 GLN A N 1
ATOM 722 C CA . GLN A 1 99 ? -11.114 1.590 10.589 1.00 92.88 99 GLN A CA 1
ATOM 723 C C . GLN A 1 99 ? -12.240 1.393 9.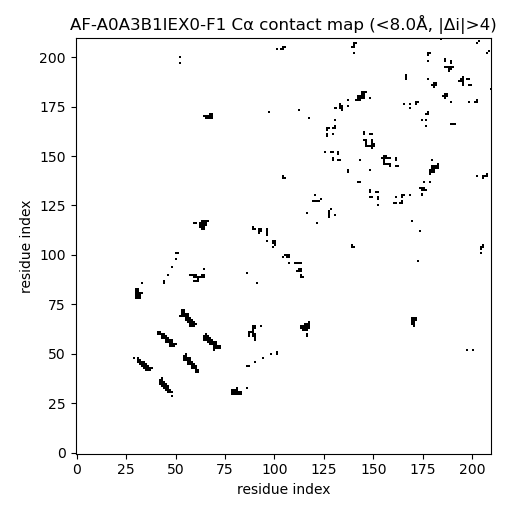568 1.00 92.88 99 GLN A C 1
ATOM 725 O O . GLN A 1 99 ? -12.901 0.350 9.564 1.00 92.88 99 GLN A O 1
ATOM 730 N N . SER A 1 100 ? -12.426 2.360 8.666 1.00 92.50 100 SER A N 1
ATOM 731 C CA . SER A 1 100 ? -13.396 2.239 7.580 1.00 92.50 100 SER A CA 1
ATOM 732 C C . SER A 1 100 ? -13.011 1.119 6.614 1.00 92.50 100 SER A C 1
ATOM 734 O O . SER A 1 100 ? -13.835 0.247 6.359 1.00 92.50 100 SER A O 1
ATOM 736 N N . TYR A 1 101 ? -11.746 1.068 6.177 1.00 94.62 101 TYR A N 1
ATOM 737 C CA . TYR A 1 101 ? -11.220 0.017 5.304 1.00 94.62 101 TYR A CA 1
ATOM 738 C C . TYR A 1 101 ? -11.510 -1.379 5.846 1.00 94.62 101 TYR A C 1
ATOM 740 O O . TYR A 1 101 ? -12.041 -2.209 5.115 1.00 94.62 101 TYR A O 1
ATOM 748 N N . PHE A 1 102 ? -11.205 -1.647 7.117 1.00 94.06 102 PHE A N 1
ATOM 749 C CA . PHE A 1 102 ? -11.439 -2.964 7.715 1.00 94.06 102 PHE A CA 1
ATOM 750 C C . PHE A 1 102 ? -12.918 -3.273 7.949 1.00 94.06 102 PHE A C 1
ATOM 752 O O . PHE A 1 102 ? -13.290 -4.443 7.954 1.00 94.06 102 PHE A O 1
ATOM 759 N N . SER A 1 103 ? -13.764 -2.253 8.104 1.00 92.12 103 SER A N 1
ATOM 760 C CA . SER A 1 103 ? -15.218 -2.440 8.189 1.00 92.12 103 SER A CA 1
ATOM 761 C C . SER A 1 103 ? -15.818 -2.783 6.823 1.00 92.12 103 SER A C 1
ATOM 763 O O . SER A 1 103 ? -16.698 -3.635 6.722 1.00 92.12 103 SER A O 1
ATOM 765 N N . SER A 1 104 ? -15.335 -2.137 5.761 1.00 90.75 104 SER A N 1
ATOM 766 C CA . SER A 1 104 ? -15.681 -2.438 4.375 1.00 90.75 104 SER A CA 1
ATOM 767 C C . SER A 1 104 ? -14.605 -1.901 3.435 1.00 90.75 104 SER A C 1
ATOM 769 O O . SER A 1 104 ? -14.342 -0.703 3.387 1.00 90.75 104 SER A O 1
ATOM 771 N N . ALA A 1 105 ? -14.026 -2.765 2.601 1.00 84.25 105 ALA A N 1
ATOM 772 C CA . ALA A 1 105 ? -13.010 -2.348 1.633 1.00 84.25 105 ALA A CA 1
ATOM 773 C C . ALA A 1 105 ? -13.492 -1.250 0.663 1.00 84.25 105 ALA A C 1
ATOM 775 O O . ALA A 1 105 ? -12.678 -0.532 0.089 1.00 84.25 105 ALA A O 1
ATOM 776 N N . GLN A 1 106 ? -14.806 -1.124 0.460 1.00 82.62 106 GLN A N 1
ATOM 777 C CA . GLN A 1 106 ? -15.410 -0.171 -0.472 1.00 82.62 106 GLN A CA 1
ATOM 778 C C . GLN A 1 106 ? -15.718 1.182 0.177 1.00 82.62 106 GLN A C 1
ATOM 780 O O . GLN A 1 106 ? -15.886 2.164 -0.538 1.00 82.62 106 GLN A O 1
ATOM 785 N N . SER A 1 107 ? -15.782 1.277 1.510 1.00 81.81 107 SER A N 1
ATOM 786 C CA . SER A 1 107 ? -16.159 2.534 2.173 1.00 81.81 107 SER A CA 1
ATOM 787 C C . SER A 1 107 ? -15.068 3.604 2.089 1.00 81.81 107 SER A C 1
ATOM 789 O O . SER A 1 107 ? -15.375 4.797 2.121 1.00 81.81 107 SER A O 1
ATOM 791 N N . VAL A 1 108 ? -13.804 3.209 1.902 1.00 78.12 108 VAL A N 1
ATOM 792 C CA . VAL A 1 108 ? -12.660 4.137 1.817 1.00 78.12 108 VAL A CA 1
ATOM 793 C C . VAL A 1 108 ? -12.725 5.113 0.648 1.00 78.12 108 VAL A C 1
ATOM 795 O O . VAL A 1 108 ? -12.100 6.164 0.719 1.00 78.12 108 VAL A O 1
ATOM 798 N N . THR A 1 109 ? -13.488 4.820 -0.411 1.00 76.19 109 THR A N 1
ATOM 799 C CA . THR A 1 109 ? -13.628 5.736 -1.558 1.00 76.19 109 THR A CA 1
ATOM 800 C C . THR A 1 109 ? -14.368 7.023 -1.196 1.00 76.19 109 THR A C 1
ATOM 802 O O . THR A 1 109 ? -14.319 7.986 -1.953 1.00 76.19 109 THR A O 1
ATOM 805 N N . SER A 1 110 ? -15.071 7.032 -0.060 1.00 75.56 110 SER A N 1
ATOM 806 C CA . SER A 1 110 ? -15.832 8.181 0.440 1.00 75.56 110 SER A CA 1
ATOM 807 C C . SER A 1 110 ? -15.072 9.023 1.470 1.00 75.56 110 SER A C 1
ATOM 809 O O . SER A 1 110 ? -15.559 10.080 1.868 1.00 75.56 110 SER A O 1
ATOM 811 N N . LEU A 1 111 ? -13.882 8.581 1.894 1.00 78.12 111 LEU A N 1
ATOM 812 C CA . LEU A 1 111 ? -13.086 9.250 2.918 1.00 78.12 111 LEU A CA 1
ATOM 813 C C . LEU A 1 111 ? -11.874 9.960 2.311 1.00 78.12 111 LEU A C 1
ATOM 815 O O . LEU A 1 111 ? -11.248 9.433 1.388 1.00 78.12 111 LEU A O 1
ATOM 819 N N . PRO A 1 112 ? -11.481 11.127 2.852 1.00 78.94 112 PRO A N 1
ATOM 820 C CA . PRO A 1 112 ? -10.214 11.735 2.483 1.00 78.94 112 PRO A CA 1
ATOM 821 C C . PRO A 1 112 ? -9.067 10.811 2.911 1.00 78.94 112 PRO A C 1
ATOM 823 O O . PRO A 1 112 ? -8.960 10.440 4.082 1.00 78.94 112 PRO A O 1
ATOM 826 N N . SER A 1 113 ? -8.197 10.444 1.967 1.00 86.75 113 SER A N 1
ATOM 827 C CA . SER A 1 113 ? -6.936 9.777 2.303 1.00 86.75 113 SER A CA 1
ATOM 828 C C . SER A 1 113 ? -6.073 10.730 3.138 1.00 86.75 113 SER A C 1
ATOM 830 O O . SER A 1 113 ? -6.002 11.915 2.796 1.00 86.75 113 SER A O 1
ATOM 832 N N . PRO A 1 114 ? -5.393 10.252 4.197 1.00 94.12 114 PRO A N 1
ATOM 833 C CA . PRO A 1 114 ? -4.390 11.063 4.876 1.00 94.12 114 PRO A CA 1
ATOM 834 C C . PRO A 1 114 ? -3.259 11.433 3.907 1.00 94.12 114 PRO A C 1
ATOM 836 O O . PRO A 1 114 ? -2.944 10.674 2.980 1.00 94.12 114 PRO A O 1
ATOM 839 N N . ALA A 1 115 ? -2.627 12.579 4.143 1.00 96.44 115 ALA A N 1
ATOM 840 C CA . ALA A 1 115 ? -1.361 12.919 3.518 1.00 96.44 115 ALA A CA 1
ATOM 841 C C . ALA A 1 115 ? -0.281 11.925 3.969 1.00 96.44 115 ALA A C 1
ATOM 843 O O . ALA A 1 115 ? -0.266 11.469 5.114 1.00 96.44 115 ALA A O 1
ATOM 844 N N . ILE A 1 116 ? 0.641 11.595 3.067 1.00 96.44 116 ILE A N 1
ATOM 845 C CA . ILE A 1 116 ? 1.798 10.747 3.359 1.00 96.44 116 ILE A CA 1
ATOM 846 C C . ILE A 1 116 ? 3.032 11.643 3.332 1.00 96.44 116 ILE A C 1
ATOM 848 O O . ILE A 1 116 ? 3.299 12.289 2.322 1.00 96.44 116 ILE A O 1
ATOM 852 N N . HIS A 1 117 ? 3.785 11.655 4.428 1.00 95.31 117 HIS A N 1
ATOM 853 C CA . HIS A 1 117 ? 5.030 12.402 4.559 1.00 95.31 117 HIS A CA 1
ATOM 854 C C . HIS A 1 117 ? 6.125 11.414 4.949 1.00 95.31 117 HIS A C 1
ATOM 856 O O . HIS A 1 117 ? 6.291 11.054 6.107 1.00 95.31 117 HIS A O 1
ATOM 862 N N . ASN A 1 118 ? 6.826 10.882 3.954 1.00 94.38 118 ASN A N 1
ATOM 863 C CA . ASN A 1 118 ? 7.941 9.972 4.174 1.00 94.38 118 ASN A CA 1
ATOM 864 C C . ASN A 1 118 ? 9.056 10.340 3.190 1.00 94.38 118 ASN A C 1
ATOM 866 O O . ASN A 1 118 ? 8.814 10.260 1.983 1.00 94.38 118 ASN A O 1
ATOM 870 N N . PRO A 1 119 ? 10.283 10.646 3.656 1.00 90.69 119 PRO A N 1
ATOM 871 C CA . PRO A 1 119 ? 11.374 11.075 2.780 1.00 90.69 119 PRO A CA 1
ATOM 872 C C . PRO A 1 119 ? 11.646 10.123 1.609 1.00 90.69 119 PRO A C 1
ATOM 874 O O . PRO A 1 119 ? 11.979 10.557 0.508 1.00 90.69 119 PRO A O 1
ATOM 877 N N . MET A 1 120 ? 11.446 8.811 1.791 1.00 91.25 120 MET A N 1
ATOM 878 C CA . MET A 1 120 ? 11.612 7.832 0.711 1.00 91.25 120 MET A CA 1
ATOM 879 C C . MET A 1 120 ? 10.654 8.096 -0.458 1.00 91.25 120 MET A C 1
ATOM 881 O O . MET A 1 120 ? 11.019 7.895 -1.617 1.00 91.25 120 MET A O 1
ATOM 885 N N . LEU A 1 121 ? 9.436 8.542 -0.155 1.00 93.25 121 LEU A N 1
ATOM 886 C CA . LEU A 1 121 ? 8.390 8.848 -1.123 1.00 93.25 121 LEU A CA 1
ATOM 887 C C . LEU A 1 121 ? 8.469 10.270 -1.667 1.00 93.25 121 LEU A C 1
ATOM 889 O O . LEU A 1 121 ? 7.675 10.578 -2.543 1.00 93.25 121 LEU A O 1
ATOM 893 N N . GLU A 1 122 ? 9.384 11.118 -1.201 1.00 88.81 122 GLU A N 1
ATOM 894 C CA . GLU A 1 122 ? 9.593 12.480 -1.721 1.00 88.81 122 GLU A CA 1
ATOM 895 C C . GLU A 1 122 ? 10.705 12.531 -2.775 1.00 88.81 122 GLU A C 1
ATOM 897 O O . GLU A 1 122 ? 10.704 13.388 -3.654 1.00 88.81 122 GLU A O 1
ATOM 902 N N . THR A 1 123 ? 11.611 11.553 -2.756 1.00 87.88 123 THR A N 1
ATOM 903 C CA . THR A 1 123 ? 12.674 11.425 -3.760 1.00 87.88 123 THR A CA 1
ATOM 904 C C . THR A 1 123 ? 12.153 11.026 -5.145 1.00 87.88 123 THR A C 1
ATOM 906 O O . THR A 1 123 ? 11.180 10.278 -5.277 1.00 87.88 123 THR A O 1
ATOM 909 N N . ASP A 1 124 ? 12.857 11.454 -6.197 1.00 91.50 124 ASP A N 1
ATOM 910 C CA . ASP A 1 124 ? 12.611 11.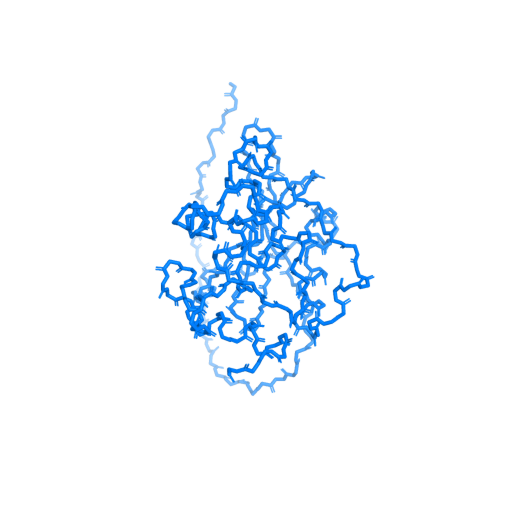007 -7.574 1.00 91.50 124 ASP A CA 1
ATOM 911 C C . ASP A 1 124 ? 13.339 9.684 -7.870 1.00 91.50 124 ASP A C 1
ATOM 913 O O . ASP A 1 124 ? 14.301 9.600 -8.632 1.00 91.50 124 ASP A O 1
ATOM 917 N N . THR A 1 125 ? 12.923 8.624 -7.174 1.00 96.12 125 THR A N 1
ATOM 918 C CA . THR A 1 125 ? 13.447 7.271 -7.394 1.00 96.12 125 THR A CA 1
ATOM 919 C C . THR A 1 125 ? 12.420 6.395 -8.097 1.00 96.12 125 THR A C 1
ATOM 921 O O . THR A 1 125 ? 11.214 6.514 -7.878 1.00 96.12 125 THR A O 1
ATOM 924 N N . PHE A 1 126 ? 12.889 5.401 -8.861 1.00 96.31 126 PHE A N 1
ATOM 925 C CA . PHE A 1 126 ? 11.996 4.407 -9.472 1.00 96.31 126 PHE A CA 1
ATOM 926 C C . PHE A 1 126 ? 11.107 3.699 -8.432 1.00 96.31 126 PHE A C 1
AT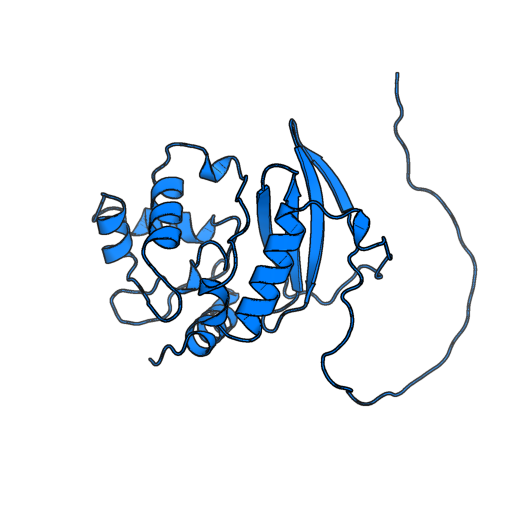OM 928 O O . PHE A 1 126 ? 9.967 3.354 -8.719 1.00 96.31 126 PHE A O 1
ATOM 935 N N . SER A 1 127 ? 11.592 3.508 -7.197 1.00 96.81 127 SER A N 1
ATOM 936 C CA . SER A 1 127 ? 10.782 2.903 -6.128 1.00 96.81 127 SER A CA 1
ATOM 937 C C . SER A 1 127 ? 9.638 3.809 -5.681 1.00 96.81 127 SER A C 1
ATOM 939 O O . SER A 1 127 ? 8.520 3.318 -5.538 1.00 96.81 127 SER A O 1
ATOM 941 N N . ALA A 1 128 ? 9.897 5.109 -5.500 1.00 96.75 128 ALA A N 1
ATOM 942 C CA . ALA A 1 128 ? 8.854 6.083 -5.191 1.00 96.75 128 ALA A CA 1
ATOM 943 C C . ALA A 1 128 ? 7.830 6.171 -6.334 1.00 96.75 128 ALA A C 1
ATOM 945 O O . ALA A 1 128 ? 6.630 6.096 -6.084 1.00 96.75 128 ALA A O 1
ATOM 946 N N . CYS A 1 129 ? 8.291 6.211 -7.590 1.00 97.75 129 CYS A N 1
ATOM 947 C CA . CYS A 1 129 ? 7.425 6.190 -8.772 1.00 97.75 129 CYS A CA 1
ATOM 948 C C . CYS A 1 129 ? 6.510 4.954 -8.808 1.00 97.75 129 CYS A C 1
ATOM 950 O O . CYS A 1 129 ? 5.300 5.089 -8.984 1.00 97.75 129 CYS A O 1
ATOM 952 N N . VAL A 1 130 ? 7.053 3.754 -8.573 1.00 98.44 130 VAL A N 1
ATOM 953 C CA . VAL A 1 130 ? 6.272 2.506 -8.509 1.00 98.44 130 VAL A CA 1
ATOM 954 C C . VAL A 1 130 ? 5.207 2.554 -7.411 1.00 98.44 130 VAL A C 1
ATOM 956 O O . VAL A 1 130 ? 4.078 2.125 -7.645 1.00 98.44 130 VAL A O 1
ATOM 959 N N . LEU A 1 131 ? 5.554 3.047 -6.220 1.00 98.19 131 LEU A N 1
ATOM 960 C CA . LEU A 1 131 ? 4.634 3.108 -5.082 1.00 98.19 131 LEU A CA 1
ATOM 961 C C . LEU A 1 131 ? 3.503 4.119 -5.313 1.00 98.19 131 LEU A C 1
ATOM 963 O O . LEU A 1 131 ? 2.348 3.766 -5.085 1.00 98.19 131 LEU A O 1
ATOM 967 N N . ARG A 1 132 ? 3.810 5.308 -5.849 1.00 97.56 132 ARG A N 1
ATOM 968 C CA . ARG A 1 132 ? 2.800 6.302 -6.260 1.00 97.56 132 ARG A CA 1
ATOM 969 C C . ARG A 1 132 ? 1.898 5.750 -7.369 1.00 97.56 132 ARG A C 1
ATOM 971 O O . ARG A 1 132 ? 0.686 5.749 -7.235 1.00 97.56 132 ARG A O 1
ATOM 978 N N . THR A 1 133 ? 2.486 5.137 -8.402 1.00 98.31 133 THR A N 1
ATOM 979 C CA . THR A 1 133 ? 1.726 4.495 -9.494 1.00 98.31 133 THR A CA 1
ATOM 980 C C . THR A 1 133 ? 0.750 3.444 -8.964 1.00 98.31 133 THR A C 1
ATOM 982 O O . THR A 1 133 ? -0.386 3.358 -9.423 1.00 98.31 133 THR A O 1
ATOM 985 N N . LEU A 1 134 ? 1.184 2.629 -7.999 1.00 98.25 134 LEU A N 1
ATOM 986 C CA . LEU A 1 134 ? 0.332 1.624 -7.373 1.00 98.25 134 LEU A CA 1
ATOM 987 C C . LEU A 1 134 ? -0.814 2.259 -6.575 1.00 98.25 134 LEU A C 1
ATOM 989 O O . LEU A 1 134 ? -1.946 1.792 -6.684 1.00 98.25 134 LEU A O 1
ATOM 993 N N . GLN A 1 135 ? -0.512 3.286 -5.780 1.00 96.44 135 GLN A N 1
ATOM 994 C CA . GLN A 1 135 ? -1.496 4.026 -4.991 1.00 96.44 135 GLN A CA 1
ATOM 995 C C . GLN A 1 135 ? -2.573 4.654 -5.881 1.00 96.44 135 GLN A C 1
ATOM 997 O O . GLN A 1 135 ? -3.760 4.505 -5.599 1.00 96.44 135 GLN A O 1
ATOM 1002 N N . ASP A 1 136 ? -2.158 5.287 -6.977 1.00 95.69 136 ASP A N 1
ATOM 1003 C CA . ASP A 1 136 ? -3.042 6.082 -7.829 1.00 95.69 136 ASP A CA 1
ATOM 1004 C C . ASP A 1 136 ? -3.883 5.227 -8.787 1.00 95.69 136 ASP A C 1
ATOM 1006 O O . ASP A 1 136 ? -4.992 5.614 -9.153 1.00 95.69 136 ASP A O 1
ATOM 1010 N N . GLN A 1 137 ? -3.364 4.077 -9.236 1.00 97.12 137 GLN A N 1
ATOM 1011 C CA . GLN A 1 137 ? -3.950 3.347 -10.372 1.00 97.12 137 GLN A CA 1
ATOM 1012 C C . GLN A 1 137 ? -4.557 1.983 -10.036 1.00 97.12 137 GLN A C 1
ATOM 1014 O O . GLN A 1 137 ? -5.158 1.364 -10.916 1.00 97.12 137 GLN A O 1
ATOM 1019 N N . VAL A 1 138 ? -4.403 1.475 -8.810 1.00 96.62 138 VAL A N 1
ATOM 1020 C CA . VAL A 1 138 ? -4.906 0.140 -8.439 1.00 96.62 138 VAL A CA 1
ATOM 1021 C C . VAL A 1 138 ? -5.867 0.259 -7.255 1.00 96.62 138 VAL A C 1
ATOM 1023 O O . VAL A 1 138 ? -5.434 0.143 -6.106 1.00 96.62 138 VAL A O 1
ATOM 1026 N N . PRO A 1 139 ? -7.167 0.504 -7.507 1.00 93.81 139 PRO A N 1
ATOM 1027 C CA . PRO A 1 139 ? -8.165 0.687 -6.454 1.00 93.81 139 PRO A CA 1
ATOM 1028 C C . PRO A 1 139 ? -8.506 -0.628 -5.738 1.00 93.81 139 PRO A C 1
ATOM 1030 O O . PRO A 1 139 ? -8.106 -1.713 -6.165 1.00 93.81 139 PRO A O 1
ATOM 1033 N N . ALA A 1 140 ? -9.259 -0.524 -4.639 1.00 93.62 140 ALA A N 1
ATOM 1034 C CA . ALA A 1 140 ? -9.730 -1.681 -3.880 1.00 93.62 140 ALA A CA 1
ATOM 1035 C C . ALA A 1 140 ? -10.527 -2.652 -4.765 1.00 93.62 140 ALA A C 1
ATOM 1037 O O . ALA A 1 140 ? -11.326 -2.231 -5.604 1.00 93.62 140 ALA A O 1
ATOM 1038 N N . GLY A 1 141 ? -10.279 -3.949 -4.588 1.00 93.81 141 GLY A N 1
ATOM 1039 C CA . GLY A 1 141 ? -10.900 -5.023 -5.369 1.00 93.81 141 GLY A CA 1
ATOM 1040 C C . GLY A 1 141 ? -10.248 -5.277 -6.729 1.00 93.81 141 GLY A C 1
ATOM 1041 O O . GLY A 1 141 ? -10.637 -6.211 -7.429 1.00 93.81 141 GLY A O 1
ATOM 1042 N N . GLN A 1 142 ? -9.233 -4.495 -7.109 1.00 95.12 142 GLN A N 1
ATOM 1043 C CA . GLN A 1 142 ? -8.428 -4.744 -8.303 1.00 95.12 142 GLN A CA 1
ATOM 1044 C C . GLN A 1 142 ? -7.029 -5.232 -7.938 1.00 95.12 142 GLN A C 1
ATOM 1046 O O . GLN A 1 142 ? -6.470 -4.902 -6.896 1.00 95.12 142 GLN A O 1
ATOM 1051 N N . THR A 1 143 ? -6.437 -6.014 -8.838 1.00 97.00 143 THR A N 1
ATOM 1052 C CA . THR A 1 143 ? -5.067 -6.509 -8.692 1.00 97.00 143 THR A CA 1
ATOM 1053 C C . THR A 1 143 ? -4.249 -6.199 -9.937 1.00 97.00 143 THR A C 1
ATOM 1055 O O . THR A 1 143 ? -4.773 -6.003 -11.037 1.00 97.00 143 THR A O 1
ATOM 1058 N N . VAL A 1 144 ? -2.932 -6.139 -9.766 1.00 97.69 144 VAL A N 1
ATOM 1059 C CA . VAL A 1 144 ? -1.983 -5.881 -10.850 1.00 97.69 144 VAL A CA 1
ATOM 1060 C C . VAL A 1 144 ? -0.825 -6.865 -10.760 1.00 97.69 144 VAL A C 1
ATOM 1062 O O . VAL A 1 144 ? -0.401 -7.240 -9.671 1.00 97.69 144 VAL A O 1
ATOM 1065 N N . SER A 1 145 ? -0.269 -7.291 -11.895 1.00 97.75 145 SER A N 1
ATOM 1066 C CA . SER A 1 145 ? 0.951 -8.099 -11.865 1.00 97.75 145 SER A CA 1
ATOM 1067 C C . SER A 1 145 ? 2.191 -7.226 -11.684 1.00 97.75 145 SER A C 1
ATOM 1069 O O . SER A 1 145 ? 2.230 -6.092 -12.169 1.00 97.75 145 SER A O 1
ATOM 1071 N N . TYR A 1 146 ? 3.256 -7.767 -11.084 1.00 97.44 146 TYR A N 1
ATOM 1072 C CA . TYR A 1 146 ? 4.550 -7.067 -11.001 1.00 97.44 146 TYR A CA 1
ATOM 1073 C C . TYR A 1 146 ? 5.034 -6.552 -12.367 1.00 97.44 146 TYR A C 1
ATOM 1075 O O . TYR A 1 146 ? 5.561 -5.447 -12.460 1.00 97.44 146 TYR A O 1
ATOM 1083 N N . LYS A 1 147 ? 4.833 -7.335 -13.439 1.00 97.00 147 LYS A N 1
ATOM 1084 C CA . LYS A 1 147 ? 5.210 -6.947 -14.806 1.00 97.00 147 LYS A CA 1
ATOM 1085 C C . LYS A 1 147 ? 4.374 -5.770 -15.314 1.00 97.00 147 LYS A C 1
ATOM 1087 O O . LYS A 1 147 ? 4.928 -4.833 -15.885 1.00 97.00 147 LYS A O 1
ATOM 1092 N N . LYS A 1 148 ? 3.054 -5.805 -15.102 1.00 97.94 148 LYS A N 1
ATOM 1093 C CA . LYS A 1 148 ? 2.157 -4.725 -15.528 1.00 97.94 148 LYS A CA 1
ATOM 1094 C C . LYS A 1 148 ? 2.446 -3.439 -14.752 1.00 97.94 148 LYS A C 1
ATOM 1096 O O . LYS A 1 148 ? 2.556 -2.392 -15.378 1.00 97.94 148 LYS A O 1
ATOM 1101 N N . LEU A 1 149 ? 2.688 -3.530 -13.445 1.00 98.44 149 LEU A N 1
ATOM 1102 C CA . LEU A 1 149 ? 3.073 -2.379 -12.627 1.00 98.44 149 LEU A CA 1
ATOM 1103 C C . LEU A 1 149 ? 4.433 -1.797 -13.046 1.00 98.44 149 LEU A C 1
ATOM 1105 O O . LEU A 1 149 ? 4.568 -0.583 -13.137 1.00 98.44 149 LEU A O 1
ATOM 1109 N N . ALA A 1 150 ? 5.419 -2.639 -13.380 1.00 98.19 150 ALA A N 1
ATOM 1110 C CA . ALA A 1 150 ? 6.707 -2.179 -13.911 1.00 98.19 150 ALA A CA 1
ATOM 1111 C C . ALA A 1 150 ? 6.527 -1.369 -15.206 1.00 98.19 150 ALA A C 1
ATOM 1113 O O . ALA A 1 150 ? 7.126 -0.308 -15.372 1.00 98.19 150 ALA A O 1
ATOM 1114 N N . LYS A 1 151 ? 5.652 -1.844 -16.102 1.00 98.19 151 LYS A N 1
ATOM 1115 C CA . LYS A 1 151 ? 5.287 -1.135 -17.333 1.00 98.19 151 LYS A CA 1
ATOM 1116 C C . LYS A 1 151 ? 4.567 0.187 -17.049 1.00 98.19 151 LYS A C 1
ATOM 1118 O O . LYS A 1 151 ? 4.912 1.185 -17.670 1.00 98.19 151 LYS A O 1
ATOM 1123 N N . MET A 1 152 ? 3.609 0.203 -16.119 1.00 98.06 152 MET A N 1
ATOM 1124 C CA . MET A 1 152 ? 2.886 1.420 -15.713 1.00 98.06 152 MET A CA 1
ATOM 1125 C C . MET A 1 152 ? 3.834 2.474 -15.126 1.00 98.06 152 MET A C 1
ATOM 1127 O O . MET A 1 152 ? 3.698 3.649 -15.433 1.00 98.06 152 MET A O 1
ATOM 1131 N N . ALA A 1 153 ? 4.845 2.041 -14.368 1.00 97.62 153 ALA A N 1
ATOM 1132 C CA . ALA A 1 153 ? 5.892 2.899 -13.812 1.00 97.62 153 ALA A CA 1
ATOM 1133 C C . ALA A 1 153 ? 7.006 3.262 -14.823 1.00 97.62 153 ALA A C 1
ATOM 1135 O O . ALA A 1 153 ? 8.060 3.760 -14.434 1.00 97.62 153 ALA A O 1
ATOM 1136 N N . GLY A 1 154 ? 6.822 2.976 -16.118 1.00 97.06 154 GLY A N 1
ATOM 1137 C CA . GLY A 1 154 ? 7.729 3.410 -17.188 1.00 97.06 154 GLY A CA 1
ATOM 1138 C C . GLY A 1 154 ? 8.917 2.488 -17.487 1.00 97.06 154 GLY A C 1
ATOM 1139 O O . GLY A 1 154 ? 9.729 2.813 -18.350 1.00 97.06 154 GLY A O 1
ATOM 1140 N N . ASN A 1 155 ? 9.039 1.322 -16.839 1.00 96.62 155 ASN A N 1
ATOM 1141 C CA . ASN A 1 155 ? 10.104 0.362 -17.143 1.00 96.62 155 ASN A CA 1
ATOM 1142 C C . ASN A 1 155 ? 9.636 -1.095 -17.018 1.00 96.62 155 ASN A C 1
ATOM 1144 O O . ASN A 1 155 ? 9.800 -1.742 -15.985 1.00 96.62 155 ASN A O 1
ATOM 1148 N N . GLU A 1 156 ? 9.122 -1.655 -18.116 1.00 95.69 156 GLU A N 1
ATOM 1149 C CA . GLU A 1 156 ? 8.613 -3.035 -18.171 1.00 95.69 156 GLU A CA 1
ATOM 1150 C C . GLU A 1 156 ? 9.655 -4.100 -17.763 1.00 95.69 156 GLU A C 1
ATOM 1152 O O . GLU A 1 156 ? 9.292 -5.159 -17.246 1.00 95.69 156 GLU A O 1
ATOM 1157 N N . ARG A 1 157 ? 10.956 -3.829 -17.945 1.00 96.31 157 ARG A N 1
ATOM 1158 C CA . ARG A 1 157 ? 12.040 -4.768 -17.599 1.00 96.31 157 ARG A CA 1
ATOM 1159 C C . ARG A 1 157 ? 12.403 -4.743 -16.108 1.00 96.31 157 ARG A C 1
ATOM 1161 O O . ARG A 1 157 ? 13.079 -5.653 -15.630 1.00 96.31 157 ARG A O 1
ATOM 1168 N N . ALA A 1 158 ? 11.932 -3.756 -15.346 1.00 96.69 158 ALA A N 1
ATOM 1169 C CA . ALA A 1 158 ? 12.310 -3.533 -13.949 1.00 96.69 158 ALA A CA 1
ATOM 1170 C C . ALA A 1 158 ? 11.480 -4.335 -12.921 1.00 96.69 158 ALA A C 1
ATOM 1172 O O . ALA A 1 158 ? 11.335 -3.926 -11.770 1.00 96.69 158 ALA A O 1
ATOM 1173 N N . VAL A 1 159 ? 10.973 -5.516 -13.290 1.00 96.50 159 VAL A N 1
ATOM 1174 C CA . VAL A 1 159 ? 10.093 -6.354 -12.445 1.00 96.50 159 VAL A CA 1
ATOM 1175 C C . VAL A 1 159 ? 10.702 -6.655 -11.065 1.00 96.50 159 VAL A C 1
ATOM 1177 O O . VAL A 1 159 ? 10.020 -6.566 -10.046 1.00 96.50 159 VAL A O 1
ATOM 1180 N N . ARG A 1 160 ? 12.008 -6.957 -10.998 1.00 95.38 160 ARG A N 1
ATOM 1181 C CA . ARG A 1 160 ? 12.701 -7.194 -9.715 1.00 95.38 160 ARG A CA 1
ATOM 1182 C C . ARG A 1 160 ? 12.757 -5.941 -8.838 1.00 95.38 160 ARG A C 1
ATOM 1184 O O . ARG A 1 160 ? 12.607 -6.043 -7.622 1.00 95.38 160 ARG A O 1
ATOM 1191 N N . ALA A 1 161 ? 12.933 -4.768 -9.445 1.00 96.88 161 ALA A N 1
ATOM 1192 C CA . ALA A 1 161 ? 12.947 -3.501 -8.722 1.00 96.88 161 ALA A CA 1
ATOM 1193 C C . ALA A 1 161 ? 11.561 -3.165 -8.148 1.00 96.88 161 ALA A C 1
ATOM 1195 O O . ALA A 1 161 ? 11.491 -2.687 -7.018 1.00 96.88 161 ALA A O 1
ATOM 1196 N N . VAL A 1 162 ? 10.474 -3.516 -8.852 1.00 97.62 162 VAL A N 1
ATOM 1197 C CA . VAL A 1 162 ? 9.102 -3.418 -8.317 1.00 97.62 162 VAL A CA 1
ATOM 1198 C C . VAL A 1 162 ? 8.947 -4.263 -7.052 1.00 97.62 162 VAL A C 1
ATOM 1200 O O . VAL A 1 162 ? 8.459 -3.764 -6.043 1.00 97.62 162 VAL A O 1
ATOM 1203 N N . GLY A 1 163 ? 9.421 -5.514 -7.053 1.00 95.69 163 GLY A N 1
ATOM 1204 C CA . GLY A 1 163 ? 9.412 -6.355 -5.848 1.00 95.69 163 GLY A CA 1
ATOM 1205 C C . GLY A 1 163 ? 10.178 -5.729 -4.674 1.00 95.69 163 GLY A C 1
ATOM 1206 O O . GLY A 1 163 ? 9.713 -5.760 -3.534 1.00 95.69 163 GLY A O 1
ATOM 1207 N N . GLY A 1 164 ? 11.319 -5.094 -4.958 1.00 95.62 164 GLY A N 1
ATOM 1208 C CA . GLY A 1 164 ? 12.075 -4.319 -3.973 1.00 95.62 164 GLY A CA 1
ATOM 1209 C C . GLY A 1 164 ? 11.314 -3.102 -3.437 1.00 95.62 164 GLY A C 1
ATOM 1210 O O . GLY A 1 164 ? 11.348 -2.858 -2.233 1.00 95.62 164 GLY A O 1
ATOM 1211 N N . ALA A 1 165 ? 10.603 -2.372 -4.301 1.00 96.44 165 ALA A N 1
ATOM 1212 C CA . ALA A 1 165 ? 9.763 -1.242 -3.906 1.00 96.44 165 ALA A CA 1
ATOM 1213 C C . ALA A 1 165 ? 8.615 -1.690 -2.988 1.00 96.44 165 ALA A C 1
ATOM 1215 O O . ALA A 1 165 ? 8.423 -1.097 -1.932 1.00 96.44 165 ALA A O 1
ATOM 1216 N N . MET A 1 166 ? 7.933 -2.796 -3.317 1.00 96.81 166 MET A N 1
ATOM 1217 C CA . MET A 1 166 ? 6.868 -3.358 -2.470 1.00 96.81 166 MET A CA 1
ATOM 1218 C C . MET A 1 166 ? 7.365 -3.722 -1.068 1.00 96.81 166 MET A C 1
ATOM 1220 O O . MET A 1 166 ? 6.659 -3.493 -0.090 1.00 96.81 166 MET A O 1
ATOM 1224 N N . ARG A 1 167 ? 8.587 -4.264 -0.952 1.00 94.12 167 ARG A N 1
ATOM 1225 C CA . ARG A 1 167 ? 9.198 -4.602 0.346 1.00 94.12 167 ARG A CA 1
ATOM 1226 C C . ARG A 1 167 ? 9.517 -3.365 1.191 1.00 94.12 167 ARG A C 1
ATOM 1228 O O . ARG A 1 167 ? 9.518 -3.470 2.410 1.00 94.12 167 ARG A O 1
ATOM 1235 N N . ARG A 1 168 ? 9.819 -2.232 0.555 1.00 94.25 168 ARG A N 1
ATOM 1236 C CA . ARG A 1 168 ? 10.169 -0.969 1.223 1.00 94.25 168 ARG A CA 1
ATOM 1237 C C . ARG A 1 168 ? 8.987 -0.016 1.378 1.00 94.25 168 ARG A C 1
ATOM 1239 O O . ARG A 1 168 ? 9.205 1.116 1.783 1.00 94.25 168 ARG A O 1
ATOM 1246 N N . ASN A 1 169 ? 7.770 -0.439 1.038 1.00 96.44 169 ASN A N 1
ATOM 1247 C CA . ASN A 1 169 ? 6.587 0.391 1.212 1.00 96.44 169 ASN A CA 1
ATOM 1248 C C . ASN A 1 169 ? 6.441 0.794 2.695 1.00 96.44 169 ASN A C 1
ATOM 1250 O O . ASN A 1 169 ? 6.219 -0.095 3.518 1.00 96.44 169 ASN A O 1
ATOM 1254 N N . PRO A 1 170 ? 6.561 2.088 3.045 1.00 96.56 170 PRO A N 1
ATOM 1255 C CA . PRO A 1 170 ? 6.528 2.520 4.435 1.00 96.56 170 PRO A CA 1
ATOM 1256 C C . PRO A 1 170 ? 5.104 2.552 4.992 1.00 96.56 170 PRO A C 1
ATOM 1258 O O . PRO A 1 170 ? 4.932 2.504 6.204 1.00 96.56 170 PRO A O 1
ATOM 1261 N N . VAL A 1 171 ? 4.091 2.618 4.124 1.00 97.19 171 VAL A N 1
ATOM 1262 C CA . VAL A 1 171 ? 2.678 2.772 4.487 1.00 97.19 171 VAL A CA 1
ATOM 1263 C C . VAL A 1 171 ? 1.820 1.711 3.776 1.00 97.19 171 VAL A C 1
ATOM 1265 O O . VAL A 1 171 ? 1.019 2.035 2.894 1.00 97.19 171 VAL A O 1
ATOM 1268 N N . PRO A 1 172 ? 1.991 0.411 4.098 1.00 96.06 172 PRO A N 1
ATOM 1269 C CA . PRO A 1 172 ? 1.087 -0.637 3.621 1.00 96.06 172 PRO A CA 1
ATOM 1270 C C . PRO A 1 172 ? -0.382 -0.280 3.892 1.00 96.06 172 PRO A C 1
ATOM 1272 O O . PRO A 1 172 ? -0.685 0.463 4.820 1.00 96.06 172 PRO A O 1
ATOM 1275 N N . LEU A 1 173 ? -1.290 -0.838 3.086 1.00 95.38 173 LEU A N 1
ATOM 1276 C CA . LEU A 1 173 ? -2.730 -0.526 3.033 1.00 95.38 173 LEU A CA 1
ATOM 1277 C C . LEU A 1 173 ? -3.048 0.816 2.361 1.00 95.38 173 LEU A C 1
ATOM 1279 O O . LEU A 1 173 ? -3.794 0.805 1.384 1.00 95.38 173 LEU A O 1
ATOM 1283 N N . LEU A 1 174 ? -2.445 1.926 2.809 1.00 96.00 174 LEU A N 1
ATOM 1284 C CA . LEU A 1 174 ? -2.577 3.224 2.123 1.00 96.00 174 LEU A CA 1
ATOM 1285 C C . LEU A 1 174 ? -1.961 3.158 0.724 1.00 96.00 174 LEU A C 1
ATOM 1287 O O . LEU A 1 174 ? -2.599 3.506 -0.267 1.00 96.00 174 LEU A O 1
ATOM 1291 N N . ILE A 1 175 ? -0.737 2.633 0.640 1.00 97.31 175 ILE A N 1
ATOM 1292 C CA . ILE A 1 175 ? -0.153 2.169 -0.615 1.00 97.31 175 ILE A CA 1
ATOM 1293 C C . ILE A 1 175 ? -0.383 0.650 -0.677 1.00 97.31 175 ILE A C 1
ATOM 1295 O O . ILE A 1 175 ? 0.209 -0.101 0.110 1.00 97.31 175 ILE A O 1
ATOM 1299 N N . PRO A 1 176 ? -1.247 0.158 -1.581 1.00 96.81 176 PRO A N 1
ATOM 1300 C CA . PRO A 1 176 ? -1.847 -1.170 -1.480 1.00 96.81 176 PRO A CA 1
ATOM 1301 C C . PRO A 1 176 ? -0.951 -2.270 -2.073 1.00 96.81 176 PRO A C 1
ATOM 1303 O O . PRO A 1 176 ? -1.298 -2.945 -3.044 1.00 96.81 176 PRO A O 1
ATOM 1306 N N . CYS A 1 177 ? 0.238 -2.478 -1.501 1.00 96.94 177 CYS A N 1
ATOM 1307 C CA . CYS A 1 177 ? 1.207 -3.472 -1.989 1.00 96.94 177 CYS A CA 1
ATOM 1308 C C . CYS A 1 177 ? 0.695 -4.924 -1.951 1.00 96.94 177 CYS A C 1
ATOM 1310 O O . CYS A 1 177 ? 1.225 -5.778 -2.668 1.00 96.94 177 CYS A O 1
ATOM 1312 N N . HIS A 1 178 ? -0.362 -5.212 -1.184 1.00 96.94 178 HIS A N 1
ATOM 1313 C CA . HIS A 1 178 ? -1.059 -6.501 -1.202 1.00 96.94 178 HIS A CA 1
ATOM 1314 C C . HIS A 1 178 ? -1.792 -6.781 -2.524 1.00 96.94 178 HIS A C 1
ATOM 1316 O O . HIS A 1 178 ? -1.976 -7.949 -2.857 1.00 96.94 178 HIS A O 1
ATOM 1322 N N . ARG A 1 179 ? -2.121 -5.757 -3.327 1.00 97.50 179 ARG A N 1
ATOM 1323 C CA . ARG A 1 179 ? -2.786 -5.898 -4.642 1.00 97.50 179 ARG A CA 1
ATOM 1324 C C . ARG A 1 179 ? -1.843 -6.325 -5.776 1.00 97.50 179 ARG A C 1
ATOM 1326 O O . ARG A 1 179 ? -2.294 -6.568 -6.896 1.00 97.50 179 ARG A O 1
ATOM 1333 N N . VAL A 1 180 ? -0.534 -6.415 -5.519 1.00 97.62 180 VAL A N 1
ATOM 1334 C CA . VAL A 1 180 ? 0.468 -6.788 -6.533 1.00 97.62 180 VAL A CA 1
ATOM 1335 C C . VAL A 1 180 ? 0.740 -8.290 -6.504 1.00 97.62 180 VAL A C 1
ATOM 1337 O O . VAL A 1 180 ? 1.285 -8.800 -5.524 1.00 97.62 180 VAL A O 1
ATOM 1340 N N . LEU A 1 181 ? 0.403 -8.996 -7.584 1.00 96.62 181 LEU A N 1
ATOM 1341 C CA . LEU A 1 181 ? 0.473 -10.459 -7.691 1.00 96.62 181 LEU A CA 1
ATOM 1342 C C . LEU A 1 181 ? 1.504 -10.930 -8.728 1.00 96.62 181 LEU A C 1
ATOM 1344 O O . LEU A 1 181 ? 2.012 -10.162 -9.556 1.00 96.62 181 LEU A O 1
ATOM 1348 N N . CYS A 1 182 ? 1.816 -12.225 -8.710 1.00 94.44 182 CYS A N 1
ATOM 1349 C CA . CYS A 1 182 ? 2.576 -12.862 -9.781 1.00 94.44 182 CYS A CA 1
ATOM 1350 C C . CYS A 1 182 ? 1.749 -12.900 -11.075 1.00 94.44 182 CYS A C 1
ATOM 1352 O O . CYS A 1 182 ? 0.532 -13.050 -11.045 1.00 94.44 182 CYS A O 1
ATOM 1354 N N . SER A 1 183 ? 2.406 -12.840 -12.238 1.00 92.38 183 SER A N 1
ATOM 1355 C CA . SER A 1 183 ? 1.714 -12.948 -13.535 1.00 92.38 183 SER A CA 1
ATOM 1356 C C . SER A 1 183 ? 1.001 -14.290 -13.745 1.00 92.38 183 SER A C 1
ATOM 1358 O O . SER A 1 183 ? 0.152 -14.381 -14.619 1.00 92.38 183 SER A O 1
ATOM 1360 N N . SER A 1 184 ? 1.346 -15.318 -12.964 1.00 91.62 184 SER A N 1
ATOM 1361 C CA . SER A 1 184 ? 0.674 -16.621 -12.952 1.00 91.62 184 SER A CA 1
ATOM 1362 C C . SER A 1 184 ? -0.653 -16.632 -12.184 1.00 91.62 184 SER A C 1
ATOM 1364 O O . SER A 1 184 ? -1.295 -17.671 -12.136 1.00 91.62 184 SER A O 1
ATOM 1366 N N . GLY A 1 185 ? -1.032 -15.528 -11.529 1.00 85.75 185 GLY A N 1
ATOM 1367 C CA . GLY A 1 185 ? -2.173 -15.471 -10.606 1.00 85.75 185 GLY A CA 1
ATOM 1368 C C . GLY A 1 185 ? -1.823 -15.842 -9.161 1.00 85.75 185 GLY A C 1
ATOM 1369 O O . GLY A 1 185 ? -2.612 -15.596 -8.256 1.00 85.75 185 GLY A O 1
ATOM 1370 N N . ALA A 1 186 ? -0.616 -16.361 -8.905 1.00 90.94 186 ALA A N 1
ATOM 1371 C CA . ALA A 1 186 ? -0.168 -16.645 -7.546 1.00 90.94 186 ALA A CA 1
ATOM 1372 C C . ALA A 1 186 ? -0.020 -15.360 -6.709 1.00 90.94 186 ALA A C 1
ATOM 1374 O O . ALA A 1 186 ? 0.444 -14.325 -7.198 1.00 90.94 186 ALA A O 1
ATOM 1375 N N . ILE A 1 187 ? -0.343 -15.454 -5.416 1.00 90.75 187 ILE A N 1
ATOM 1376 C CA . ILE A 1 187 ? -0.375 -14.311 -4.489 1.00 90.75 187 ILE A CA 1
ATOM 1377 C C . ILE A 1 187 ? 1.003 -13.649 -4.339 1.00 90.75 187 ILE A C 1
ATOM 1379 O O . ILE A 1 187 ? 1.105 -12.431 -4.192 1.00 90.75 187 ILE A O 1
ATOM 1383 N N . GLY A 1 188 ? 2.085 -14.422 -4.424 1.00 87.81 188 GLY A N 1
ATOM 1384 C CA . GLY A 1 188 ? 3.44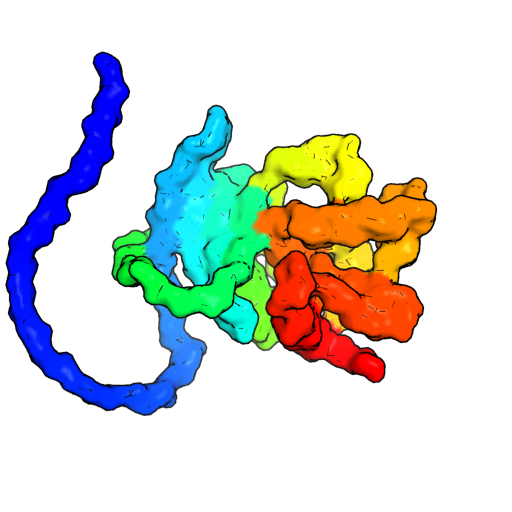7 -13.919 -4.247 1.00 87.81 188 GLY A CA 1
ATOM 1385 C C . GLY A 1 188 ? 3.758 -13.524 -2.798 1.00 87.81 188 GLY A C 1
ATOM 1386 O O . GLY A 1 188 ? 3.052 -13.891 -1.864 1.00 87.81 188 GLY A O 1
ATOM 1387 N N . GLY A 1 189 ? 4.851 -12.783 -2.598 1.00 87.19 189 GLY A N 1
ATOM 1388 C CA . GLY A 1 189 ? 5.337 -12.427 -1.261 1.00 87.19 189 GLY A CA 1
ATOM 1389 C C . GLY A 1 189 ? 4.618 -11.235 -0.615 1.00 87.19 189 GLY A C 1
ATOM 1390 O O . GLY A 1 189 ? 4.107 -10.344 -1.300 1.00 87.19 189 GLY A O 1
ATOM 1391 N N . PHE A 1 190 ? 4.656 -11.197 0.720 1.00 89.44 190 PHE A N 1
ATOM 1392 C CA . PHE A 1 190 ? 4.222 -10.080 1.568 1.00 89.44 190 PHE A CA 1
ATOM 1393 C C . PHE A 1 190 ? 5.032 -10.051 2.866 1.00 89.44 190 PHE A C 1
ATOM 1395 O O . PHE A 1 190 ? 5.445 -11.114 3.336 1.00 89.44 190 PHE A O 1
ATOM 1402 N N . MET A 1 191 ? 5.289 -8.862 3.428 1.00 83.38 191 MET A N 1
ATOM 1403 C CA . MET A 1 191 ? 6.033 -8.683 4.693 1.00 83.38 191 MET A CA 1
ATOM 1404 C C . MET A 1 191 ? 7.303 -9.551 4.782 1.00 83.38 191 MET A C 1
ATOM 1406 O O . MET A 1 191 ? 7.474 -10.373 5.678 1.00 83.38 191 MET A O 1
ATOM 1410 N N . GLY A 1 192 ? 8.173 -9.458 3.772 1.00 76.44 192 GLY A N 1
ATOM 1411 C CA . GLY A 1 192 ? 9.418 -10.235 3.748 1.00 76.44 192 GLY A CA 1
ATOM 1412 C C . GLY A 1 192 ? 9.245 -11.755 3.599 1.00 76.44 192 GLY A C 1
ATOM 1413 O O . GLY A 1 192 ? 10.210 -12.478 3.811 1.00 76.44 192 GLY A O 1
ATOM 1414 N N . GLY A 1 193 ? 8.061 -12.235 3.208 1.00 78.12 193 GLY A N 1
ATOM 1415 C CA . GLY A 1 193 ? 7.753 -13.658 3.023 1.00 78.12 193 GLY A CA 1
ATOM 1416 C C . GLY A 1 193 ? 7.011 -14.304 4.195 1.00 78.12 193 GLY A C 1
ATOM 1417 O O . GLY A 1 193 ? 6.674 -15.476 4.103 1.00 78.12 193 GLY A O 1
ATOM 1418 N N . LYS A 1 194 ? 6.731 -13.554 5.269 1.00 80.88 194 LYS A N 1
ATOM 1419 C CA . LYS A 1 194 ? 6.035 -14.061 6.466 1.00 80.88 194 LYS A CA 1
ATOM 1420 C C . LYS A 1 194 ? 4.552 -13.687 6.530 1.00 80.88 194 LYS A C 1
ATOM 1422 O O . LYS A 1 194 ? 3.850 -14.162 7.406 1.00 80.88 194 LYS A O 1
ATOM 1427 N N . GLY A 1 195 ? 4.077 -12.831 5.625 1.00 88.06 195 GLY A N 1
ATOM 1428 C CA . GLY A 1 195 ? 2.713 -12.294 5.656 1.00 88.06 195 GLY A CA 1
ATOM 1429 C C . GLY A 1 195 ? 1.782 -12.867 4.588 1.00 88.06 195 GLY A C 1
ATOM 1430 O O . GLY A 1 195 ? 0.912 -12.141 4.118 1.00 88.06 195 GLY A O 1
ATOM 1431 N N . ALA A 1 196 ? 1.992 -14.106 4.130 1.00 91.06 196 ALA A N 1
ATOM 1432 C CA . ALA A 1 196 ? 1.167 -14.692 3.068 1.00 91.06 196 ALA A CA 1
ATOM 1433 C C . ALA A 1 196 ? -0.321 -14.736 3.459 1.00 91.06 196 ALA A C 1
ATOM 1435 O O . ALA A 1 196 ? -1.164 -14.295 2.678 1.00 91.06 196 ALA A O 1
ATOM 1436 N N . ASP A 1 197 ? -0.617 -15.153 4.692 1.00 91.62 197 ASP A N 1
ATOM 1437 C CA . ASP A 1 197 ? -1.985 -15.228 5.217 1.00 91.62 197 ASP A CA 1
ATOM 1438 C C . ASP A 1 197 ? -2.626 -13.841 5.331 1.00 91.62 197 ASP A C 1
ATOM 1440 O O . ASP A 1 197 ? -3.771 -13.653 4.934 1.00 91.62 197 ASP A O 1
ATOM 1444 N N . ILE A 1 198 ? -1.859 -12.835 5.769 1.00 93.94 198 ILE A N 1
ATOM 1445 C CA . ILE A 1 198 ? -2.315 -11.437 5.827 1.00 93.94 198 ILE A CA 1
ATOM 1446 C C . ILE A 1 198 ? -2.649 -10.921 4.424 1.00 93.94 198 ILE A C 1
ATOM 1448 O O . ILE A 1 198 ? -3.686 -10.294 4.220 1.00 93.94 198 ILE A O 1
ATOM 1452 N N . LYS A 1 199 ? -1.790 -11.190 3.432 1.00 95.75 199 LYS A N 1
ATOM 1453 C CA . LYS A 1 199 ? -2.038 -10.764 2.050 1.00 95.75 199 LYS A CA 1
ATOM 1454 C C . LYS A 1 199 ? -3.272 -11.438 1.465 1.00 95.75 199 LYS A C 1
ATOM 1456 O O . LYS A 1 199 ? -4.063 -10.763 0.812 1.00 95.75 199 LYS A O 1
ATOM 1461 N N . LEU A 1 200 ? -3.442 -12.738 1.706 1.00 95.12 200 LEU A N 1
ATOM 1462 C CA . LEU A 1 200 ? -4.635 -13.471 1.293 1.00 95.12 200 LEU A CA 1
ATOM 1463 C C . LEU A 1 200 ? -5.891 -12.889 1.949 1.00 95.12 200 LEU A C 1
ATOM 1465 O O . LEU A 1 200 ? -6.855 -12.610 1.241 1.00 95.12 200 LEU A O 1
ATOM 1469 N N . TRP A 1 201 ? -5.854 -12.646 3.260 1.00 95.00 201 TRP A N 1
ATOM 1470 C CA . TRP A 1 201 ? -6.963 -12.044 3.997 1.00 95.00 201 TRP A CA 1
ATOM 1471 C C . TRP A 1 201 ? -7.351 -10.683 3.410 1.00 95.00 201 TRP A C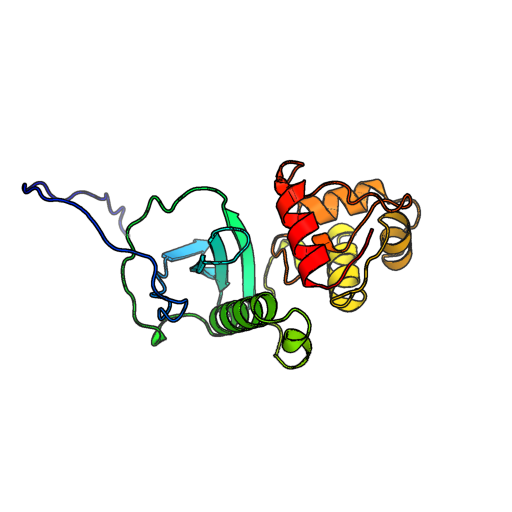 1
ATOM 1473 O O . TRP A 1 201 ? -8.520 -10.450 3.121 1.00 95.00 201 TRP A O 1
ATOM 1483 N N . LEU A 1 202 ? -6.372 -9.809 3.146 1.00 96.38 202 LEU A N 1
ATOM 1484 C CA . LEU A 1 202 ? -6.615 -8.489 2.555 1.00 96.38 202 LEU A CA 1
ATOM 1485 C C . LEU A 1 202 ? -7.223 -8.582 1.153 1.00 96.38 202 LEU A C 1
ATOM 1487 O O . LEU A 1 202 ? -8.147 -7.841 0.836 1.00 96.38 202 LEU A O 1
ATOM 1491 N N . LEU A 1 203 ? -6.727 -9.495 0.318 1.00 96.62 203 LEU A N 1
ATOM 1492 C CA . LEU A 1 203 ? -7.282 -9.731 -1.014 1.00 96.62 203 LEU A CA 1
ATOM 1493 C C . LEU A 1 203 ? -8.737 -10.215 -0.930 1.00 96.62 203 LEU A C 1
ATOM 1495 O O . LEU A 1 203 ? -9.596 -9.694 -1.637 1.00 96.62 203 LEU A O 1
ATOM 1499 N N . GLN A 1 204 ? -9.028 -11.175 -0.051 1.00 95.56 204 GLN A N 1
ATOM 1500 C CA . GLN A 1 204 ? -10.380 -11.704 0.154 1.00 95.56 204 GLN A CA 1
ATOM 1501 C C . GLN A 1 204 ? -11.337 -10.653 0.722 1.00 95.56 204 GLN A C 1
ATOM 1503 O O . GLN A 1 204 ? -12.481 -10.572 0.279 1.00 95.56 204 GLN A O 1
ATOM 1508 N N . HIS A 1 205 ? -10.861 -9.823 1.652 1.00 95.19 205 HIS A N 1
ATOM 1509 C CA . HIS A 1 205 ? -11.602 -8.681 2.192 1.00 95.19 205 HIS A CA 1
ATOM 1510 C C . HIS A 1 205 ? -11.990 -7.680 1.096 1.00 95.19 205 HIS A C 1
ATOM 1512 O O . HIS A 1 205 ? -13.078 -7.111 1.112 1.00 95.19 205 HIS A O 1
ATOM 1518 N N . GLU A 1 206 ? -11.135 -7.526 0.085 1.00 96.25 206 GLU A N 1
ATOM 1519 C CA . GLU A 1 206 ? -11.417 -6.737 -1.116 1.00 96.25 206 GLU A CA 1
ATOM 1520 C C . GLU A 1 206 ? -12.232 -7.489 -2.192 1.00 96.25 206 GLU A C 1
ATOM 1522 O O . GLU A 1 206 ? -12.481 -6.953 -3.272 1.00 96.25 206 GLU A O 1
ATOM 1527 N N . GLY A 1 207 ? -12.678 -8.719 -1.920 1.00 94.12 207 GLY A N 1
ATOM 1528 C CA . GLY A 1 207 ? -13.509 -9.517 -2.825 1.00 94.12 207 GLY A CA 1
ATOM 1529 C C . GLY A 1 207 ? -12.743 -10.309 -3.890 1.00 94.12 207 GLY A C 1
ATOM 1530 O O . GLY A 1 207 ? -13.364 -10.838 -4.816 1.00 94.12 207 GLY A O 1
ATOM 1531 N N . TRP A 1 208 ? -11.415 -10.417 -3.781 1.00 94.19 208 TRP A N 1
ATOM 1532 C CA . TRP A 1 208 ? -10.607 -11.237 -4.684 1.00 94.19 208 TRP A CA 1
ATOM 1533 C C . TRP A 1 208 ? -10.950 -12.726 -4.550 1.00 94.19 208 TRP A C 1
ATOM 1535 O O . TRP A 1 208 ? -11.105 -13.255 -3.446 1.00 94.19 208 TRP A O 1
ATOM 1545 N N . LYS A 1 209 ? -11.021 -13.410 -5.696 1.00 86.62 209 LYS A N 1
ATOM 1546 C CA . LYS A 1 209 ? -11.215 -14.857 -5.804 1.00 86.62 209 LYS A CA 1
ATOM 1547 C C . LYS A 1 209 ? -10.077 -15.436 -6.659 1.00 86.62 209 LYS A C 1
ATOM 1549 O O . LYS A 1 209 ? -9.779 -14.828 -7.690 1.00 86.62 209 LYS A O 1
ATOM 1554 N N . PRO A 1 210 ? -9.430 -16.527 -6.217 1.00 74.94 210 PRO A N 1
ATOM 1555 C CA . PRO A 1 210 ? -8.335 -17.167 -6.944 1.00 74.94 210 PRO A CA 1
ATOM 1556 C C . PRO A 1 210 ? -8.775 -17.797 -8.269 1.00 74.94 210 PRO A C 1
ATOM 1558 O O . PRO A 1 210 ? -9.971 -18.151 -8.396 1.00 74.94 210 PRO A O 1
#

Mean predicted aligned error: 11.14 Å

Secondary structure (DSSP, 8-state):
-------------------------S--------EEEEETTEEEEEEEEEETTEEEEEEEETTEEEEEEEE-SPP-S------GGGS-HHHHHHHHHHHHHHH-TTGGGGSPPPPB--HHHHS--HHHHHHHHHHHH--TT--EEHHHHHHHTT-TT-HHHHHHHHHT-SSBTTB-GGGEE-TTS-----GGGT-HHHHHHHHHHTT---

InterPro domains:
  IPR001497 Methylated-DNA-[protein]-cysteine S-methyltransferase, active site [PS00374] (175-181)
  IPR008332 Methylguanine DNA methyltransferase, ribonuclease-like domain [PF02870] (49-111)
  IPR014048 Methylated-DNA-[protein]-cysteine S-methyltransferase, DNA binding [PF01035] (126-207)
  IPR014048 Methylated-DNA-[protein]-cysteine S-methyltransferase, DNA binding [TIGR00589] (126-206)
  IPR014048 Methylated-DNA-[protein]-cysteine S-methyltransferase, DNA binding [cd06445] (130-207)
  IPR036217 Methylated DNA-protein cysteine methyltransferase, DNA binding domain [SSF46767] (132-208)
  IPR036388 Winged helix-like DNA-binding domain superfamily [G3DSA:1.10.10.10] (119-208)
  IPR036631 Methylated DNA-protein cysteine methyltransferase domain superfamily [SSF53155] (47-121)

Organism: Astyanax mexicanus (NCBI:txid7994)

Radius of gyration: 19.73 Å; Cα contacts (8 Å, |Δi|>4): 303; chains: 1; bounding box: 42×40×64 Å

Sequence (210 aa):
MLAALVCQFLKNTDHTLSSSRSPLPYTSVACVCVCVCVSSECVLQCVPLQSPIGELQLSGCEKGVHSITITTDTPKHSAVSCADSDVQVELQKCVSWLQSYFSSAQSVTSLPSPAIHNPMLETDTFSACVLRTLQDQVPAGQTVSYKKLAKMAGNERAVRAVGGAMRRNPVPLLIPCHRVLCSSGAIGGFMGGKGADIK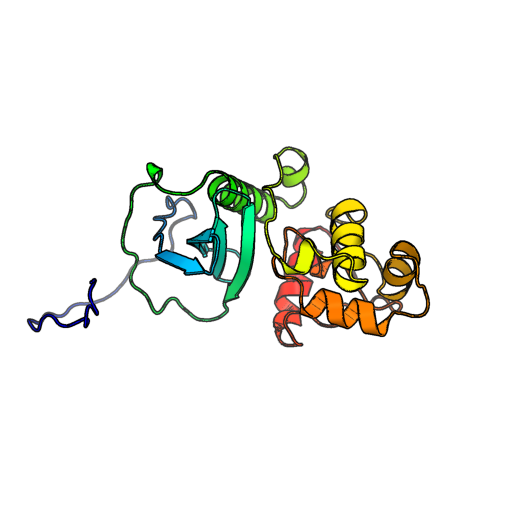LWLLQHEGWKP

Solvent-accessible surface area (backbone atoms only — not comparable to full-atom values): 12695 Å² total; per-residue (Å²): 131,90,81,87,83,81,91,80,88,83,89,88,81,90,87,89,87,85,87,90,82,82,93,76,80,98,78,73,85,79,74,40,38,71,49,80,48,80,55,103,87,41,67,28,39,30,39,67,42,83,52,99,78,35,37,33,44,34,30,20,26,86,76,5,33,41,32,42,43,78,37,87,67,79,85,90,66,81,88,51,81,47,68,86,87,77,64,46,67,24,46,53,33,40,52,54,42,52,55,37,31,76,75,34,48,73,55,41,83,79,49,75,76,46,47,73,41,38,75,73,66,71,46,98,40,74,46,28,47,40,48,50,48,42,44,76,71,52,56,80,60,46,73,45,28,40,51,58,48,16,39,74,53,74,37,54,87,40,31,69,55,44,56,52,29,55,72,63,52,46,36,56,72,78,35,45,56,68,36,44,24,39,86,86,72,45,65,63,75,29,77,91,64,77,27,49,67,52,34,51,50,53,38,45,63,33,67,51,76,136